Protein AF-A0A7H0H5R7-F1 (afdb_monomer_lite)

Organism: NCBI:txid1285901

Secondary structure (DSSP, 8-state):
---PPPPPHHHHHHHHHHHHHHHHHHHHHHHHHHHHHHHHHHHHHHHHHT-S-SHHHHHHHHHHTTSSS---TTSPPP---HHHHHHHHHHHHHHHHHHHHHHHHHTTS-TTT----TTHHHHHHHHHHHHTTT-TTSHHHHHHHHHT--TT-EEEETTEEEEBSGGG-EEHHHHHHHHHHHHHHHHHHHHHTTPPPPPTTS-SSTTTTTS---S---S---------TTT--TT---TT-------SSHHHHHHHHS------

Sequence (264 aa):
MVKSQPIPDEDAWWNGLMWVDGARMQARRFEDVLNEWLDAEYDTKHRHRNSGDDDIERGWRDETDRNYRPYDSRRPIRVVTVALAMQLAVDLRFLIVACNHVMTALKRIPADARPTMSGQELLHLMRNVSEHWEEAAGPSATKLALANVDHTTITFSGNQAWIGDGRDAIPMSRVHDWLERSREALVAALAGAGHDVPDETESNYAGDDELEWPLDRLRYHWALPHIELEEWDGARFPPGAPNWSARKQIGWLRAQASGATHTN

pLDDT: mean 70.45, std 19.62, range [29.34, 96.38]

Structure (mmCIF, N/CA/C/O backbone):
data_AF-A0A7H0H5R7-F1
#
_entry.id   AF-A0A7H0H5R7-F1
#
loop_
_atom_site.group_PDB
_atom_site.id
_atom_site.type_symbol
_atom_site.label_atom_id
_atom_site.label_alt_id
_atom_site.label_comp_id
_atom_site.label_asym_id
_atom_site.label_entity_id
_atom_site.label_seq_id
_atom_site.pdbx_PDB_ins_code
_atom_site.Cartn_x
_atom_site.Cartn_y
_atom_site.Cartn_z
_atom_site.occupancy
_atom_site.B_iso_or_equiv
_atom_site.auth_seq_id
_atom_site.auth_comp_id
_atom_site.auth_asym_id
_atom_site.auth_atom_id
_atom_site.pdbx_PDB_model_num
ATOM 1 N N . MET A 1 1 ? -28.387 23.543 7.799 1.00 49.09 1 MET A N 1
ATOM 2 C CA . MET A 1 1 ? -27.441 22.417 7.651 1.00 49.09 1 MET A CA 1
ATOM 3 C C . MET A 1 1 ? -27.581 21.526 8.871 1.00 49.09 1 MET A C 1
ATOM 5 O O . MET A 1 1 ? -27.241 21.963 9.963 1.00 49.09 1 MET A O 1
ATOM 9 N N . VAL A 1 2 ? -28.158 20.335 8.715 1.00 45.81 2 VAL A N 1
ATOM 10 C CA . VAL A 1 2 ? -28.174 19.330 9.787 1.00 45.81 2 VAL A CA 1
ATOM 11 C C . VAL A 1 2 ? -26.728 18.870 9.964 1.00 45.81 2 VAL A C 1
ATOM 13 O O . VAL A 1 2 ? -26.130 18.389 9.005 1.00 45.81 2 VAL A O 1
ATOM 16 N N . LYS A 1 3 ? -26.131 19.089 11.142 1.00 47.69 3 LYS A N 1
ATOM 17 C CA . LYS A 1 3 ? -24.825 18.497 11.460 1.00 47.69 3 LYS A CA 1
ATOM 18 C C . LYS A 1 3 ? -25.036 16.987 11.505 1.00 47.69 3 LYS A C 1
ATOM 20 O O . LYS A 1 3 ? -25.770 16.515 12.369 1.00 47.69 3 LYS A O 1
ATOM 25 N N . SER A 1 4 ? -24.452 16.257 10.559 1.00 62.88 4 SER A N 1
ATOM 26 C CA . SER A 1 4 ? -24.424 14.797 10.613 1.00 62.88 4 SER A CA 1
ATOM 27 C C . SER A 1 4 ? -23.800 14.383 11.941 1.00 62.88 4 SER A C 1
ATOM 29 O O . SER A 1 4 ? -22.760 14.927 12.327 1.00 62.88 4 SER A O 1
ATOM 31 N N . GLN A 1 5 ? -24.441 13.459 12.656 1.00 65.81 5 GLN A N 1
ATOM 32 C CA . GLN A 1 5 ? -23.817 12.877 13.836 1.00 65.81 5 GLN A CA 1
ATOM 33 C C . GLN A 1 5 ? -22.504 12.197 13.420 1.00 65.81 5 GLN A C 1
ATOM 35 O O . GLN A 1 5 ? -22.431 11.637 12.321 1.00 65.81 5 GLN A O 1
ATOM 40 N N . PRO A 1 6 ? -21.447 12.303 14.240 1.00 79.44 6 PRO A N 1
ATOM 41 C CA . PRO A 1 6 ? -20.208 11.596 13.969 1.00 79.44 6 PRO A CA 1
ATOM 42 C C . PRO A 1 6 ? -20.481 10.090 13.952 1.00 79.44 6 PRO A C 1
ATOM 44 O O . PRO A 1 6 ? -21.231 9.589 14.785 1.00 79.44 6 PRO A O 1
ATOM 47 N N . ILE A 1 7 ? -19.871 9.398 12.991 1.00 82.62 7 ILE A N 1
ATOM 48 C CA . ILE A 1 7 ? -19.904 7.935 12.900 1.00 82.62 7 ILE A CA 1
ATOM 49 C C . ILE A 1 7 ? -19.377 7.354 14.231 1.00 82.62 7 ILE A C 1
ATOM 51 O O . ILE A 1 7 ? -18.364 7.875 14.722 1.00 82.62 7 ILE A O 1
ATOM 55 N N . PRO A 1 8 ? -20.043 6.338 14.817 1.00 90.50 8 PRO A N 1
ATOM 56 C CA . PRO A 1 8 ? -19.543 5.597 15.974 1.00 90.50 8 PRO A CA 1
ATOM 57 C C . PRO A 1 8 ? -18.114 5.089 15.760 1.00 90.50 8 PRO A C 1
ATOM 59 O O . PRO A 1 8 ? -17.734 4.728 14.646 1.00 90.50 8 PRO A O 1
ATOM 62 N N . ASP A 1 9 ? -17.307 5.049 16.820 1.00 91.88 9 ASP A N 1
ATOM 63 C CA . ASP A 1 9 ? -15.914 4.612 16.679 1.00 91.88 9 ASP A CA 1
ATOM 64 C C . ASP A 1 9 ? -15.825 3.134 16.246 1.00 91.88 9 ASP A C 1
ATOM 66 O O . ASP A 1 9 ? -14.996 2.805 15.403 1.00 91.88 9 ASP A O 1
ATOM 70 N N . GLU A 1 10 ? -16.749 2.282 16.701 1.00 91.62 10 GLU A N 1
ATOM 71 C CA . GLU A 1 10 ? -16.877 0.874 16.287 1.00 91.62 10 GLU A CA 1
ATOM 72 C C . GLU A 1 10 ? -17.069 0.722 14.768 1.00 91.62 10 GLU A C 1
ATOM 74 O O . GLU A 1 10 ? -16.352 -0.046 14.126 1.00 91.62 10 GLU A O 1
ATOM 79 N N . ASP A 1 11 ? -17.958 1.517 14.163 1.00 90.38 11 ASP A N 1
ATOM 80 C CA . ASP A 1 11 ? -18.173 1.536 12.709 1.00 90.38 11 ASP A CA 1
ATOM 81 C C . ASP A 1 11 ? -16.914 1.998 11.959 1.00 90.38 11 ASP A C 1
ATOM 83 O O . ASP A 1 11 ? -16.612 1.536 10.853 1.00 90.38 11 ASP A O 1
ATOM 87 N N . ALA A 1 12 ? -16.158 2.932 12.543 1.00 89.19 12 ALA A N 1
ATOM 88 C CA . ALA A 1 12 ? -14.891 3.374 11.977 1.00 89.19 12 ALA A CA 1
ATOM 89 C C . ALA A 1 12 ? -13.819 2.276 12.063 1.00 89.19 12 ALA A C 1
ATOM 91 O O . ALA A 1 12 ? -13.024 2.145 11.130 1.00 89.19 12 ALA A O 1
ATOM 92 N N . TRP A 1 13 ? -13.801 1.479 13.134 1.00 93.00 13 TRP A N 1
ATOM 93 C CA . TRP A 1 13 ? -12.861 0.370 13.300 1.00 93.00 13 TRP A CA 1
ATOM 94 C C . TRP A 1 13 ? -13.178 -0.803 12.371 1.00 93.00 13 TRP A C 1
ATOM 96 O O . TRP A 1 13 ? -12.264 -1.298 11.713 1.00 93.00 13 TRP A O 1
ATOM 106 N N . TRP A 1 14 ? -14.455 -1.173 12.222 1.00 91.06 14 TRP A N 1
ATOM 107 C CA . TRP A 1 14 ? -14.896 -2.169 11.238 1.00 91.06 14 TRP A CA 1
ATOM 108 C C . TRP A 1 14 ? -14.523 -1.769 9.810 1.00 91.06 14 TRP A C 1
ATOM 110 O O . TRP A 1 14 ? -13.926 -2.552 9.072 1.00 91.06 14 TRP A O 1
ATOM 120 N N . ASN A 1 15 ? -14.788 -0.512 9.437 1.00 89.06 15 ASN A N 1
ATOM 121 C CA . ASN A 1 15 ? -14.316 0.020 8.160 1.00 89.06 15 ASN A CA 1
ATOM 122 C C . ASN A 1 15 ? -12.788 -0.031 8.055 1.00 89.06 15 ASN A C 1
ATOM 124 O O . ASN A 1 15 ? -12.256 -0.375 7.002 1.00 89.06 15 ASN A O 1
ATOM 128 N N . GLY A 1 16 ? -12.079 0.290 9.138 1.00 90.19 16 GLY A N 1
ATOM 129 C CA . GLY A 1 16 ? -10.627 0.183 9.219 1.00 90.19 16 GLY A CA 1
ATOM 130 C C . GLY A 1 16 ? -10.112 -1.207 8.862 1.00 90.19 16 GLY A C 1
ATOM 131 O O . GLY A 1 16 ? -9.192 -1.297 8.054 1.00 90.19 16 GLY A O 1
ATOM 132 N N . LEU A 1 17 ? -10.718 -2.267 9.407 1.00 90.00 17 LEU A N 1
ATOM 133 C CA . LEU A 1 17 ? -10.332 -3.652 9.114 1.00 90.00 17 LEU A CA 1
ATOM 134 C C . LEU A 1 17 ? -10.499 -3.991 7.632 1.00 90.00 17 LEU A C 1
ATOM 136 O O . LEU A 1 17 ? -9.547 -4.456 7.010 1.00 90.00 17 LEU A O 1
ATOM 140 N N . MET A 1 18 ? -11.646 -3.651 7.035 1.00 89.75 18 MET A N 1
ATOM 141 C CA . MET A 1 18 ? -11.865 -3.855 5.596 1.00 89.75 18 MET A CA 1
ATOM 142 C C . MET A 1 18 ? -10.811 -3.132 4.745 1.00 89.75 18 MET A C 1
ATOM 144 O O . MET A 1 18 ? -10.338 -3.651 3.734 1.00 89.75 18 MET A O 1
ATOM 148 N N . TRP A 1 19 ? -10.411 -1.927 5.158 1.00 93.25 19 TRP A N 1
ATOM 149 C CA . TRP A 1 19 ? -9.368 -1.172 4.469 1.00 93.25 19 TRP A CA 1
ATOM 150 C C . TRP A 1 19 ? -7.959 -1.720 4.700 1.00 93.25 19 TRP A C 1
ATOM 152 O O . TRP A 1 19 ? -7.119 -1.537 3.820 1.00 93.25 19 TRP A O 1
ATOM 162 N N . VAL A 1 20 ? -7.687 -2.404 5.818 1.00 92.94 20 VAL A N 1
ATOM 163 C CA . VAL A 1 20 ? -6.420 -3.128 6.006 1.00 92.94 20 VAL A CA 1
ATOM 164 C C . VAL A 1 20 ? -6.318 -4.266 4.996 1.00 92.94 20 VAL A C 1
ATOM 166 O O . VAL A 1 20 ? -5.299 -4.369 4.313 1.00 92.94 20 VAL A O 1
ATOM 169 N N . ASP A 1 21 ? -7.379 -5.053 4.822 1.00 89.19 21 ASP A N 1
ATOM 170 C CA .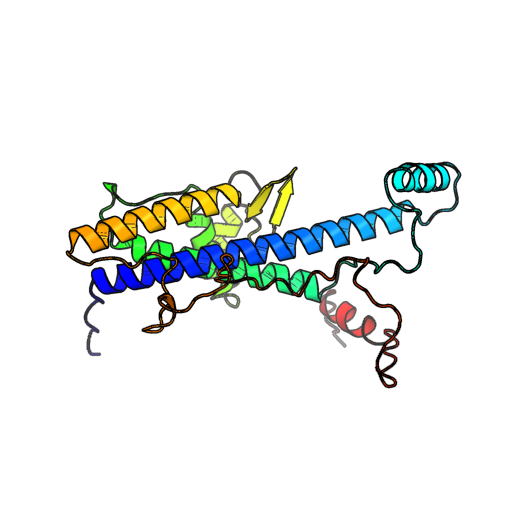 ASP A 1 21 ? -7.399 -6.131 3.828 1.00 89.19 21 ASP A CA 1
ATOM 171 C C . ASP A 1 21 ? -7.287 -5.580 2.403 1.00 89.19 21 ASP A C 1
ATOM 173 O O . ASP A 1 21 ? -6.457 -6.039 1.614 1.00 89.19 21 ASP A O 1
ATOM 177 N N . GLY A 1 22 ? -8.030 -4.512 2.100 1.00 89.94 22 GLY A N 1
ATOM 178 C CA . GLY A 1 22 ? -7.905 -3.792 0.835 1.00 89.94 22 GLY A CA 1
ATOM 179 C C . GLY A 1 22 ? -6.481 -3.283 0.584 1.00 89.94 22 GLY A C 1
ATOM 180 O O . GLY A 1 22 ? -5.958 -3.437 -0.519 1.00 89.94 22 GLY A O 1
ATOM 181 N N . ALA A 1 23 ? -5.815 -2.725 1.597 1.00 92.50 23 ALA A N 1
ATOM 182 C CA . ALA A 1 23 ? -4.440 -2.244 1.480 1.00 92.50 23 ALA A CA 1
ATOM 183 C C . ALA A 1 23 ? -3.441 -3.389 1.267 1.00 92.50 23 ALA A C 1
ATOM 185 O O . ALA A 1 23 ? -2.577 -3.271 0.400 1.00 92.50 23 ALA A O 1
ATOM 186 N N . ARG A 1 24 ? -3.581 -4.513 1.984 1.00 92.75 24 ARG A N 1
ATOM 187 C CA . ARG A 1 24 ? -2.751 -5.718 1.789 1.00 92.75 24 ARG A CA 1
ATOM 188 C C . ARG A 1 24 ? -2.890 -6.267 0.367 1.00 92.75 24 ARG A C 1
ATOM 190 O O . ARG A 1 24 ? -1.890 -6.562 -0.286 1.00 92.75 24 ARG A O 1
ATOM 197 N N . MET A 1 25 ? -4.119 -6.341 -0.146 1.00 89.50 25 MET A N 1
ATOM 198 C CA . MET A 1 25 ? -4.378 -6.766 -1.525 1.00 89.50 25 MET A CA 1
ATOM 199 C C . MET A 1 25 ? -3.731 -5.830 -2.549 1.00 89.50 25 MET A C 1
ATOM 201 O O . MET A 1 25 ? -3.113 -6.298 -3.505 1.00 89.50 25 MET A O 1
ATOM 205 N N . GLN A 1 26 ? -3.860 -4.514 -2.361 1.00 91.00 26 GLN A N 1
ATOM 206 C CA . GLN A 1 26 ? -3.258 -3.541 -3.275 1.00 91.00 26 GLN A CA 1
ATOM 207 C C . GLN A 1 26 ? -1.731 -3.521 -3.186 1.00 91.00 26 GLN A C 1
ATOM 209 O O . GLN A 1 26 ? -1.081 -3.371 -4.215 1.00 91.00 26 GLN A O 1
ATOM 214 N N . ALA A 1 27 ? -1.152 -3.734 -2.000 1.00 91.06 27 ALA A N 1
ATOM 215 C CA . ALA A 1 27 ? 0.293 -3.862 -1.830 1.00 91.06 27 ALA A CA 1
ATOM 216 C C . ALA A 1 27 ? 0.842 -5.029 -2.660 1.00 91.06 27 ALA A C 1
ATOM 218 O O . ALA A 1 27 ? 1.784 -4.839 -3.425 1.00 91.06 27 ALA A O 1
ATOM 219 N N . ARG A 1 28 ? 0.183 -6.193 -2.598 1.00 89.69 28 ARG A N 1
ATOM 220 C CA . ARG A 1 28 ? 0.558 -7.362 -3.400 1.00 89.69 28 ARG A CA 1
ATOM 221 C C . ARG A 1 28 ? 0.430 -7.104 -4.903 1.00 89.69 28 ARG A C 1
ATOM 223 O O . ARG A 1 28 ? 1.364 -7.372 -5.645 1.00 89.69 28 ARG A O 1
ATOM 230 N N . ARG A 1 29 ? -0.694 -6.531 -5.353 1.00 88.38 29 ARG A N 1
ATOM 231 C CA . ARG A 1 29 ? -0.897 -6.178 -6.773 1.00 88.38 29 ARG A CA 1
ATOM 232 C C . ARG A 1 29 ? 0.168 -5.214 -7.283 1.00 88.38 29 ARG A C 1
ATOM 234 O O . ARG A 1 29 ? 0.687 -5.391 -8.379 1.00 88.38 29 ARG A O 1
ATOM 241 N N . PHE A 1 30 ? 0.486 -4.201 -6.483 1.00 87.88 30 PHE A N 1
ATOM 242 C CA . PHE A 1 30 ? 1.536 -3.247 -6.798 1.00 87.88 30 PHE A CA 1
ATOM 243 C C . PHE A 1 30 ? 2.895 -3.942 -6.957 1.00 87.88 30 PHE A C 1
ATOM 245 O O . PHE A 1 30 ? 3.592 -3.688 -7.937 1.00 87.88 30 PHE A O 1
ATOM 252 N N . GLU A 1 31 ? 3.255 -4.839 -6.037 1.00 86.88 31 GLU A N 1
ATOM 253 C CA . GLU A 1 31 ? 4.506 -5.604 -6.100 1.00 86.88 31 GLU A CA 1
ATOM 254 C C . GLU A 1 31 ? 4.550 -6.549 -7.311 1.00 86.88 31 GLU A C 1
ATOM 256 O O . GLU A 1 31 ? 5.572 -6.601 -7.994 1.00 86.88 31 GLU A O 1
ATOM 261 N N . ASP A 1 32 ? 3.444 -7.221 -7.644 1.00 87.44 32 ASP A N 1
ATOM 262 C CA . ASP A 1 32 ? 3.341 -8.084 -8.829 1.00 87.44 32 ASP A CA 1
ATOM 263 C C . ASP A 1 32 ? 3.583 -7.288 -10.127 1.00 87.44 32 ASP A C 1
ATOM 265 O O . ASP A 1 32 ? 4.380 -7.685 -10.980 1.00 87.44 32 ASP A O 1
ATOM 269 N N . VAL A 1 33 ? 2.948 -6.119 -10.264 1.00 85.06 33 VAL A N 1
ATOM 270 C CA . VAL A 1 33 ? 3.116 -5.242 -11.438 1.00 85.06 33 VAL A CA 1
ATOM 271 C C . VAL A 1 33 ? 4.508 -4.621 -11.486 1.00 85.06 33 VAL A C 1
ATOM 273 O O . VAL A 1 33 ? 5.079 -4.462 -12.567 1.00 85.06 33 VAL A O 1
ATOM 276 N N . LEU A 1 34 ? 5.077 -4.283 -10.328 1.00 83.38 34 LEU A N 1
ATOM 277 C CA . LEU A 1 34 ? 6.446 -3.790 -10.237 1.00 83.38 34 LEU A CA 1
ATOM 278 C C . LEU A 1 34 ? 7.444 -4.855 -10.696 1.00 83.38 34 LEU A C 1
ATOM 280 O O . LEU A 1 34 ? 8.357 -4.534 -11.453 1.00 83.38 34 LEU A O 1
ATOM 284 N N . ASN A 1 35 ? 7.259 -6.112 -10.292 1.00 82.44 35 ASN A N 1
ATOM 285 C CA . ASN A 1 35 ? 8.105 -7.214 -10.742 1.00 82.44 35 ASN A CA 1
ATOM 286 C C . ASN A 1 35 ? 8.009 -7.402 -12.263 1.00 82.44 35 ASN A C 1
ATOM 288 O O . ASN A 1 35 ? 9.042 -7.483 -12.925 1.00 82.44 35 ASN A O 1
ATOM 292 N N . GLU A 1 36 ? 6.805 -7.351 -12.844 1.00 83.56 36 GLU A N 1
ATOM 293 C CA . GLU A 1 36 ? 6.634 -7.410 -14.305 1.00 83.56 36 GLU A CA 1
ATOM 294 C C . GLU A 1 36 ? 7.319 -6.223 -15.014 1.00 83.56 36 GLU A C 1
ATOM 296 O O . GLU A 1 36 ? 7.940 -6.392 -16.066 1.00 83.56 36 GLU A O 1
ATOM 301 N N . TRP A 1 37 ? 7.268 -5.017 -14.432 1.00 82.12 37 TRP A N 1
ATOM 302 C CA . TRP A 1 37 ? 7.997 -3.851 -14.946 1.00 82.12 37 TRP A CA 1
ATOM 303 C C . TRP A 1 37 ? 9.514 -4.050 -14.907 1.00 82.12 37 TRP A C 1
ATOM 305 O O . TRP A 1 37 ? 10.194 -3.777 -15.900 1.00 82.12 37 TRP A O 1
ATOM 315 N N . LEU A 1 38 ? 10.050 -4.530 -13.783 1.00 78.81 38 LEU A N 1
ATOM 316 C CA . LEU A 1 38 ? 11.481 -4.783 -13.607 1.00 78.81 38 LEU A CA 1
ATOM 317 C C . LEU A 1 38 ? 11.977 -5.862 -14.573 1.00 78.81 38 LEU A C 1
ATOM 319 O O . LEU A 1 38 ? 13.019 -5.677 -15.207 1.00 78.81 38 LEU A O 1
ATOM 323 N N . ASP A 1 39 ? 11.201 -6.927 -14.753 1.00 77.06 39 ASP A N 1
ATOM 324 C CA . ASP A 1 39 ? 11.479 -7.975 -15.729 1.00 77.06 39 ASP A CA 1
ATOM 325 C C . ASP A 1 39 ? 11.483 -7.409 -17.152 1.00 77.06 39 ASP A C 1
ATOM 327 O O . ASP A 1 39 ? 12.424 -7.645 -17.910 1.00 77.06 39 ASP A O 1
ATOM 331 N N . ALA A 1 40 ? 10.487 -6.598 -17.518 1.00 77.12 40 ALA A N 1
ATOM 332 C CA . ALA A 1 40 ? 10.426 -5.952 -18.826 1.00 77.12 40 ALA A CA 1
ATOM 333 C C . ALA A 1 40 ? 11.588 -4.971 -19.068 1.00 77.12 40 ALA A C 1
ATOM 335 O O . ALA A 1 40 ? 12.112 -4.884 -20.189 1.00 77.12 40 ALA A O 1
ATOM 336 N N . GLU A 1 41 ? 12.015 -4.233 -18.039 1.00 77.88 41 GLU A N 1
ATOM 337 C CA . GLU A 1 41 ? 13.192 -3.364 -18.088 1.00 77.88 41 GLU A CA 1
ATOM 338 C C . GLU A 1 41 ? 14.479 -4.160 -18.269 1.00 77.88 41 GLU A C 1
ATOM 340 O O . GLU A 1 41 ? 15.317 -3.777 -19.092 1.00 77.88 41 GLU A O 1
ATOM 345 N N . TYR A 1 42 ? 14.641 -5.250 -17.517 1.00 73.56 42 TYR A N 1
ATOM 346 C CA . TYR A 1 42 ? 15.782 -6.149 -17.633 1.00 73.56 42 TYR A CA 1
ATOM 347 C C . TYR A 1 42 ? 15.885 -6.684 -19.061 1.00 73.56 42 TYR A C 1
ATOM 349 O O . TYR A 1 42 ? 16.919 -6.524 -19.714 1.00 73.56 42 TYR A O 1
ATOM 357 N N . ASP A 1 43 ? 14.778 -7.199 -19.591 1.00 70.50 43 ASP A N 1
ATOM 358 C CA . ASP A 1 43 ? 14.682 -7.759 -20.936 1.00 70.50 43 ASP A CA 1
ATOM 359 C C . ASP A 1 43 ? 14.991 -6.693 -22.010 1.00 70.50 43 ASP A C 1
ATOM 361 O O . ASP A 1 43 ? 15.716 -6.938 -22.979 1.00 70.50 43 ASP A O 1
ATOM 365 N N . THR A 1 44 ? 14.506 -5.462 -21.814 1.00 71.19 44 THR A N 1
ATOM 366 C CA . THR A 1 44 ? 14.770 -4.322 -22.709 1.00 71.19 44 THR A CA 1
ATOM 367 C C . THR A 1 44 ? 16.235 -3.884 -22.675 1.00 71.19 44 THR A C 1
ATOM 369 O O . THR A 1 44 ? 16.845 -3.708 -23.734 1.00 71.19 44 THR A O 1
ATOM 372 N N . LYS A 1 45 ? 16.825 -3.738 -21.482 1.00 69.25 45 LYS A N 1
ATOM 373 C CA . LYS A 1 45 ? 18.245 -3.392 -21.295 1.00 69.25 45 LYS A CA 1
ATOM 374 C C . LYS A 1 45 ? 19.146 -4.472 -21.888 1.00 69.25 45 LYS A C 1
ATOM 376 O O . LYS A 1 45 ? 20.128 -4.136 -22.548 1.00 69.25 45 LYS A O 1
ATOM 381 N N . HIS A 1 46 ? 18.785 -5.740 -21.711 1.00 64.94 46 HIS A N 1
ATOM 382 C CA . HIS A 1 46 ? 19.494 -6.880 -22.282 1.00 64.94 46 HIS A CA 1
ATOM 383 C C . HIS A 1 46 ? 19.482 -6.838 -23.816 1.00 64.94 46 HIS A C 1
ATOM 385 O O . HIS A 1 46 ? 20.536 -6.909 -24.442 1.00 64.94 46 HIS A O 1
ATOM 391 N N . ARG A 1 47 ? 18.315 -6.617 -24.439 1.00 71.25 47 ARG A N 1
ATOM 392 C CA . ARG A 1 47 ? 18.214 -6.461 -25.904 1.00 71.25 47 ARG A CA 1
ATOM 393 C C . ARG A 1 47 ? 18.998 -5.266 -26.430 1.00 71.25 47 ARG A C 1
ATOM 395 O O . ARG A 1 47 ? 19.607 -5.371 -27.485 1.00 71.25 47 ARG A O 1
ATOM 402 N N . HIS A 1 48 ? 18.977 -4.138 -25.721 1.00 66.12 48 HIS A N 1
ATOM 403 C CA . HIS A 1 48 ? 19.730 -2.955 -26.131 1.00 66.12 48 HIS A CA 1
ATOM 404 C C . HIS A 1 48 ? 21.243 -3.203 -26.085 1.00 66.12 48 HIS A C 1
ATOM 406 O O . HIS A 1 48 ? 21.937 -2.876 -27.044 1.00 66.12 48 HIS A O 1
ATOM 412 N N . ARG A 1 49 ? 21.736 -3.825 -25.007 1.00 61.91 49 ARG A N 1
ATOM 413 C CA . ARG A 1 49 ? 23.160 -4.147 -24.827 1.00 61.91 49 ARG A CA 1
ATOM 414 C C . ARG A 1 49 ? 23.673 -5.222 -25.781 1.00 61.91 49 ARG A C 1
ATOM 416 O O . ARG A 1 49 ? 24.836 -5.162 -26.128 1.00 61.91 49 ARG A O 1
ATOM 423 N N . ASN A 1 50 ? 22.815 -6.148 -26.205 1.00 59.94 50 ASN A N 1
ATOM 424 C CA . ASN A 1 50 ? 23.172 -7.258 -27.096 1.00 59.94 50 ASN A CA 1
ATOM 425 C C . ASN A 1 50 ? 22.667 -7.043 -28.535 1.00 59.94 50 ASN A C 1
ATOM 427 O O . ASN A 1 50 ? 22.385 -8.013 -29.248 1.00 59.94 50 ASN A O 1
ATOM 431 N N . SER A 1 51 ? 22.447 -5.784 -28.930 1.00 57.22 51 SER A N 1
ATOM 432 C CA . SER A 1 51 ? 22.005 -5.420 -30.285 1.00 57.22 51 SER A CA 1
ATOM 433 C C . SER A 1 51 ? 23.160 -5.221 -31.269 1.00 57.22 51 SER A C 1
ATOM 435 O O . SER A 1 51 ? 22.920 -5.084 -32.470 1.00 57.22 51 SER A O 1
ATOM 437 N N . GLY A 1 52 ? 24.396 -5.219 -30.782 1.00 60.00 52 GLY A N 1
ATOM 438 C CA . GLY A 1 52 ? 25.607 -5.306 -31.575 1.00 60.00 52 GLY A CA 1
ATOM 439 C C . GLY A 1 52 ? 25.990 -6.753 -31.912 1.00 60.00 52 GLY A C 1
ATOM 440 O O . GLY A 1 52 ? 25.351 -7.751 -31.546 1.00 60.00 52 GLY A O 1
ATOM 441 N N . ASP A 1 53 ? 27.040 -6.848 -32.722 1.00 62.62 53 ASP A N 1
ATOM 442 C CA . ASP A 1 53 ? 27.517 -8.098 -33.322 1.00 62.62 53 ASP A CA 1
ATOM 443 C C . ASP A 1 53 ? 29.012 -8.326 -33.048 1.00 62.62 53 ASP A C 1
ATOM 445 O O . ASP A 1 53 ? 29.719 -8.976 -33.823 1.00 62.62 53 ASP A O 1
ATOM 449 N N . ASP A 1 54 ? 29.512 -7.749 -31.953 1.00 70.44 54 ASP A N 1
ATOM 450 C CA . ASP A 1 54 ? 30.880 -7.977 -31.507 1.00 70.44 54 ASP A CA 1
ATOM 451 C C . ASP A 1 54 ? 31.016 -9.291 -30.711 1.00 70.44 54 ASP A C 1
ATOM 453 O O . ASP A 1 54 ? 30.041 -9.915 -30.275 1.00 70.44 54 ASP A O 1
ATOM 457 N N . ASP A 1 55 ? 32.257 -9.760 -30.576 1.00 65.88 55 ASP A N 1
ATOM 458 C CA . ASP A 1 55 ? 32.567 -11.037 -29.927 1.00 65.88 55 ASP A CA 1
ATOM 459 C C . ASP A 1 55 ? 32.263 -11.033 -28.423 1.00 65.88 55 ASP A C 1
ATOM 461 O O . ASP A 1 55 ? 32.030 -12.093 -27.842 1.00 65.88 55 ASP A O 1
ATOM 465 N N . ILE A 1 56 ? 32.226 -9.852 -27.798 1.00 61.12 56 ILE A N 1
ATOM 466 C CA . ILE A 1 56 ? 31.912 -9.687 -26.376 1.00 61.12 56 ILE A CA 1
ATOM 467 C C . ILE A 1 56 ? 30.410 -9.888 -26.172 1.00 61.12 56 ILE A C 1
ATOM 469 O O . ILE A 1 56 ? 30.006 -10.673 -25.318 1.00 61.12 56 ILE A O 1
ATOM 473 N N . GLU A 1 57 ? 29.583 -9.247 -26.991 1.00 60.44 57 GLU A N 1
ATOM 474 C CA . GLU A 1 57 ? 28.132 -9.391 -26.977 1.00 60.44 57 GLU A CA 1
ATOM 475 C C . GLU A 1 57 ? 27.690 -10.800 -27.409 1.00 60.44 57 GLU A C 1
ATOM 477 O O . GLU A 1 57 ? 26.735 -11.346 -26.854 1.00 60.44 57 GLU A O 1
ATOM 482 N N . ARG A 1 58 ? 28.398 -11.444 -28.353 1.00 62.56 58 ARG A N 1
ATOM 483 C CA . ARG A 1 58 ? 28.217 -12.881 -28.655 1.00 62.56 58 ARG A CA 1
ATOM 484 C C . ARG A 1 58 ? 28.565 -13.772 -27.460 1.00 62.56 58 ARG A C 1
ATOM 486 O O . ARG A 1 58 ? 27.730 -14.580 -27.069 1.00 62.56 58 ARG A O 1
ATOM 493 N N . GLY A 1 59 ? 29.735 -13.586 -26.850 1.00 58.78 59 GLY A N 1
ATOM 494 C CA . GLY A 1 59 ? 30.165 -14.377 -25.693 1.00 58.78 59 GLY A CA 1
ATOM 495 C C . GLY A 1 59 ? 29.242 -14.226 -24.481 1.00 58.78 59 GLY A C 1
ATOM 496 O O . GLY A 1 59 ? 28.962 -15.207 -23.799 1.00 58.78 59 GLY A O 1
ATOM 497 N N . TRP A 1 60 ? 28.698 -13.028 -24.251 1.00 57.50 60 TRP A N 1
ATOM 498 C CA . TRP A 1 60 ? 27.718 -12.787 -23.190 1.00 57.50 60 TRP A CA 1
ATOM 499 C C . TRP A 1 60 ? 26.360 -13.437 -23.463 1.00 57.50 60 TRP A C 1
ATOM 501 O O . TRP A 1 60 ? 25.751 -13.944 -22.520 1.00 57.50 60 TRP A O 1
ATOM 511 N N . ARG A 1 61 ? 25.885 -13.464 -24.720 1.00 60.91 61 ARG A N 1
ATOM 512 C CA . ARG A 1 61 ? 24.695 -14.253 -25.100 1.00 60.91 61 ARG A CA 1
ATOM 513 C C . ARG A 1 61 ? 24.918 -15.731 -24.766 1.00 60.91 61 ARG A C 1
ATOM 515 O O . ARG A 1 61 ? 24.137 -16.303 -24.014 1.00 60.91 61 ARG A O 1
ATOM 522 N N . ASP A 1 62 ? 26.049 -16.283 -25.200 1.00 59.91 62 ASP A N 1
ATOM 523 C CA . ASP A 1 62 ? 26.412 -17.685 -24.965 1.00 59.91 62 ASP A CA 1
ATOM 524 C C . ASP A 1 62 ? 26.599 -18.028 -23.469 1.00 59.91 62 ASP A C 1
ATOM 526 O O . ASP A 1 62 ? 26.315 -19.150 -23.049 1.00 59.91 62 ASP A O 1
ATOM 530 N N . GLU A 1 63 ? 27.075 -17.084 -22.647 1.00 57.88 63 GLU A N 1
ATOM 531 C CA . GLU A 1 63 ? 27.283 -17.269 -21.203 1.00 57.88 63 GLU A CA 1
ATOM 532 C C . GLU A 1 63 ? 25.996 -17.099 -20.382 1.00 57.88 63 GLU A C 1
ATOM 534 O O . GLU A 1 63 ? 25.745 -17.867 -19.451 1.00 57.88 63 GLU A O 1
ATOM 539 N N . THR A 1 64 ? 25.148 -16.134 -20.739 1.00 53.22 64 THR A N 1
ATOM 540 C CA . THR A 1 64 ? 23.879 -15.880 -20.034 1.00 53.22 64 THR A CA 1
ATOM 541 C C . THR A 1 64 ? 22.856 -16.975 -20.346 1.00 53.22 64 THR A C 1
ATOM 543 O O . THR A 1 64 ? 22.134 -17.422 -19.453 1.00 53.22 64 THR A O 1
ATOM 546 N N . ASP A 1 65 ? 22.871 -17.497 -21.574 1.00 54.53 65 ASP A N 1
ATOM 547 C CA . ASP A 1 65 ? 22.080 -18.661 -21.983 1.00 54.53 65 ASP A CA 1
ATOM 548 C C . ASP A 1 65 ? 22.674 -19.991 -21.494 1.00 54.53 65 ASP A C 1
ATOM 550 O O . ASP A 1 65 ? 22.076 -21.043 -21.685 1.00 54.53 65 ASP A O 1
ATOM 554 N N . ARG A 1 66 ? 23.847 -19.990 -20.850 1.00 46.84 66 ARG A N 1
ATOM 555 C CA . ARG A 1 66 ? 24.522 -21.225 -20.421 1.00 46.84 66 ARG A CA 1
ATOM 556 C C . ARG A 1 66 ? 23.820 -21.924 -19.256 1.00 46.84 66 ARG A C 1
ATOM 558 O O . ARG A 1 66 ? 23.953 -23.136 -19.107 1.00 46.84 66 ARG A O 1
ATOM 565 N N . ASN A 1 67 ? 23.086 -21.156 -18.445 1.00 44.41 67 ASN A N 1
ATOM 566 C CA . ASN A 1 67 ? 22.333 -21.636 -17.279 1.00 44.41 67 ASN A CA 1
ATOM 567 C C . ASN A 1 67 ? 20.806 -21.600 -17.482 1.00 44.41 67 ASN A C 1
ATOM 569 O O . ASN A 1 67 ? 20.063 -21.999 -16.587 1.00 44.41 67 ASN A O 1
ATOM 573 N N . TYR A 1 68 ? 20.339 -21.154 -18.649 1.00 45.38 68 TYR A N 1
ATOM 574 C CA . TYR A 1 68 ? 18.937 -21.187 -19.071 1.00 45.38 68 TYR A CA 1
ATOM 575 C C . TYR A 1 68 ? 18.817 -22.095 -20.309 1.00 45.38 68 TYR A C 1
ATOM 577 O O . TYR A 1 68 ? 19.820 -22.453 -20.918 1.00 45.38 68 TYR A O 1
ATOM 585 N N . ARG A 1 69 ? 17.615 -22.552 -20.694 1.00 45.81 69 ARG A N 1
ATOM 586 C CA . ARG A 1 69 ? 17.471 -23.210 -22.013 1.00 45.81 69 ARG A CA 1
ATOM 587 C C . ARG A 1 69 ? 17.955 -22.218 -23.096 1.00 45.81 69 ARG A C 1
ATOM 589 O O . ARG A 1 69 ? 17.754 -21.020 -22.896 1.00 45.81 69 ARG A O 1
ATOM 596 N N . PRO A 1 70 ? 18.583 -22.678 -24.200 1.00 52.34 70 PRO A N 1
ATOM 597 C CA . PRO A 1 70 ? 19.130 -21.796 -25.237 1.00 52.34 70 PRO A CA 1
ATOM 598 C C . PRO A 1 70 ? 18.116 -20.721 -25.626 1.00 52.34 70 PRO A C 1
ATOM 600 O O . PRO A 1 70 ? 16.931 -21.047 -25.736 1.00 52.34 70 PRO A O 1
ATOM 603 N N . TYR A 1 71 ? 18.570 -19.472 -25.813 1.00 46.53 71 TYR A N 1
ATOM 604 C CA . TYR A 1 71 ? 17.711 -18.341 -26.166 1.00 46.53 71 TYR A CA 1
ATOM 605 C C . TYR A 1 71 ? 16.712 -18.731 -27.258 1.00 46.53 71 TYR A C 1
ATOM 607 O O . TYR A 1 71 ? 17.061 -18.909 -28.428 1.00 46.53 71 TYR A O 1
ATOM 615 N N . ASP A 1 72 ? 15.448 -18.884 -26.862 1.00 50.84 72 ASP A N 1
ATOM 616 C CA . ASP A 1 72 ? 14.377 -19.151 -27.803 1.00 50.84 72 ASP A CA 1
ATOM 617 C C . ASP A 1 72 ? 13.931 -17.822 -28.406 1.00 50.84 72 ASP A C 1
ATOM 619 O O . ASP A 1 72 ? 13.287 -17.002 -27.754 1.00 50.84 72 ASP A O 1
ATOM 623 N N . SER A 1 73 ? 14.251 -17.619 -29.683 1.00 48.94 73 SER A N 1
ATOM 624 C CA . SER A 1 73 ? 13.752 -16.490 -30.481 1.00 48.94 73 SER A CA 1
ATOM 625 C C . SER A 1 73 ? 12.216 -16.381 -30.530 1.00 48.94 73 SER A C 1
ATOM 627 O O . SER A 1 73 ? 11.692 -15.354 -30.961 1.00 48.94 73 SER A O 1
ATOM 629 N N . ARG A 1 74 ? 11.491 -17.426 -30.107 1.00 46.66 74 ARG A N 1
ATOM 630 C CA . ARG A 1 74 ? 10.027 -17.476 -29.981 1.00 46.66 74 ARG A CA 1
ATOM 631 C C . ARG A 1 74 ? 9.532 -17.153 -28.573 1.00 46.66 74 ARG A C 1
ATOM 633 O O . ARG A 1 74 ? 8.318 -17.057 -28.393 1.00 46.66 74 ARG A O 1
ATOM 640 N N . ARG A 1 75 ? 10.425 -16.980 -27.589 1.00 51.12 75 ARG A N 1
ATOM 641 C CA . ARG A 1 75 ? 10.028 -16.595 -26.233 1.00 51.12 75 ARG A CA 1
ATOM 642 C C . ARG A 1 75 ? 9.315 -15.238 -26.282 1.00 51.12 75 ARG A C 1
ATOM 644 O O . ARG A 1 75 ? 9.761 -14.343 -27.009 1.00 51.12 75 ARG A O 1
ATOM 651 N N . PRO A 1 76 ? 8.231 -15.054 -25.519 1.00 56.50 76 PRO A N 1
ATOM 652 C CA . PRO A 1 76 ? 7.566 -13.767 -25.415 1.00 56.50 76 PRO A CA 1
ATOM 653 C C . PRO A 1 76 ? 8.567 -12.730 -24.930 1.00 56.50 76 PRO A C 1
ATOM 655 O O . PRO A 1 76 ? 9.265 -12.926 -23.938 1.00 56.50 76 PRO A O 1
ATOM 658 N N . ILE A 1 77 ? 8.655 -11.630 -25.663 1.00 65.38 77 ILE A N 1
ATOM 659 C CA . ILE A 1 77 ? 9.530 -10.522 -25.315 1.00 65.38 77 ILE A CA 1
ATOM 660 C C . ILE A 1 77 ? 8.761 -9.633 -24.346 1.00 65.38 77 ILE A C 1
ATOM 662 O O . ILE A 1 77 ? 7.734 -9.063 -24.728 1.00 65.38 77 ILE A O 1
ATOM 666 N N . ARG A 1 78 ? 9.270 -9.466 -23.123 1.00 73.12 78 ARG A N 1
ATOM 667 C CA . ARG A 1 78 ? 8.713 -8.474 -22.203 1.00 73.12 78 ARG A CA 1
ATOM 668 C C . ARG A 1 78 ? 9.204 -7.094 -22.617 1.00 73.12 78 ARG A C 1
ATOM 670 O O . ARG A 1 78 ? 10.390 -6.878 -22.902 1.00 73.12 78 ARG A O 1
ATOM 677 N N . VAL A 1 79 ? 8.278 -6.149 -22.722 1.00 73.69 79 VAL A N 1
ATOM 678 C CA . VAL A 1 79 ? 8.558 -4.789 -23.185 1.00 73.69 79 VAL A CA 1
ATOM 679 C C . VAL A 1 79 ? 7.956 -3.811 -22.202 1.00 73.69 79 VAL A C 1
ATOM 681 O O . VAL A 1 79 ? 6.795 -3.932 -21.822 1.00 73.69 79 VAL A O 1
ATOM 684 N N . VAL A 1 80 ? 8.747 -2.810 -21.831 1.00 78.00 80 VAL A N 1
ATOM 685 C CA . VAL A 1 80 ? 8.264 -1.684 -21.041 1.00 78.00 80 VAL A CA 1
ATOM 686 C C . VAL A 1 80 ? 7.256 -0.912 -21.891 1.00 78.00 80 VAL A C 1
ATOM 688 O O . VAL A 1 80 ? 7.621 -0.261 -22.873 1.00 78.00 80 VAL A O 1
ATOM 691 N N . THR A 1 81 ? 5.973 -1.028 -21.557 1.00 82.00 81 THR A N 1
ATOM 692 C CA . THR A 1 81 ? 4.890 -0.350 -22.279 1.00 82.00 81 THR A CA 1
ATOM 693 C C . THR A 1 81 ? 4.302 0.786 -21.454 1.00 82.00 81 THR A C 1
ATOM 695 O O . THR A 1 81 ? 4.363 0.788 -20.226 1.00 82.00 81 THR A O 1
ATOM 698 N N . VAL A 1 82 ? 3.656 1.736 -22.136 1.00 79.44 82 VAL A N 1
ATOM 699 C CA . VAL A 1 82 ? 2.864 2.786 -21.475 1.00 79.44 82 VAL A CA 1
ATOM 700 C C . VAL A 1 82 ? 1.758 2.173 -20.612 1.00 79.44 82 VAL A C 1
ATOM 702 O O . VAL A 1 82 ? 1.508 2.660 -19.518 1.00 79.44 82 VAL A O 1
ATOM 705 N N . ALA A 1 83 ? 1.132 1.082 -21.064 1.00 82.50 83 ALA A N 1
ATOM 706 C CA . ALA A 1 83 ? 0.086 0.404 -20.302 1.00 82.50 83 ALA A CA 1
ATOM 707 C C . ALA A 1 83 ? 0.612 -0.142 -18.965 1.00 82.50 83 ALA A C 1
ATOM 709 O O . ALA A 1 83 ? -0.024 0.071 -17.937 1.00 82.50 83 ALA A O 1
ATOM 710 N N . LEU A 1 84 ? 1.796 -0.764 -18.967 1.00 80.75 84 LEU A N 1
ATOM 711 C CA . LEU A 1 84 ? 2.426 -1.270 -17.746 1.00 80.75 84 LEU A CA 1
ATOM 712 C C . LEU A 1 84 ? 2.819 -0.130 -16.791 1.00 80.75 84 LEU A C 1
ATOM 714 O O . LEU A 1 84 ? 2.586 -0.233 -15.591 1.00 80.75 84 LEU A O 1
ATOM 718 N N . ALA A 1 85 ? 3.319 0.994 -17.325 1.00 78.56 85 ALA A N 1
ATOM 719 C CA . ALA A 1 85 ? 3.608 2.192 -16.526 1.00 78.56 85 ALA A CA 1
ATOM 720 C C . ALA A 1 85 ? 2.340 2.743 -15.857 1.00 78.56 85 ALA A C 1
ATOM 722 O O . ALA A 1 85 ? 2.343 3.094 -14.678 1.00 78.56 85 ALA A O 1
ATOM 723 N N . MET A 1 86 ? 1.241 2.816 -16.617 1.00 81.69 86 MET A N 1
ATOM 724 C CA . MET A 1 86 ? -0.049 3.281 -16.113 1.00 81.69 86 MET A CA 1
ATOM 725 C C . MET A 1 86 ? -0.600 2.339 -15.043 1.00 81.69 86 MET A C 1
ATOM 727 O O . MET A 1 86 ? -1.102 2.820 -14.033 1.00 81.69 86 MET A O 1
ATOM 731 N N . GLN A 1 87 ? -0.484 1.023 -15.235 1.00 86.94 87 GLN A N 1
ATOM 732 C CA . GLN A 1 87 ? -0.926 0.040 -14.249 1.00 86.94 87 GLN A CA 1
ATOM 733 C C . GLN A 1 87 ? -0.152 0.188 -12.934 1.00 86.94 87 GLN A C 1
ATOM 735 O O . GLN A 1 87 ? -0.774 0.326 -11.883 1.00 86.94 87 GLN A O 1
ATOM 740 N N . LEU A 1 88 ? 1.180 0.284 -13.004 1.00 83.31 88 LEU A N 1
ATOM 741 C CA . LEU A 1 88 ? 2.035 0.490 -11.832 1.00 83.31 88 LEU A CA 1
ATOM 742 C C . LEU A 1 88 ? 1.640 1.754 -11.048 1.00 83.31 88 LEU A C 1
ATOM 744 O O . LEU A 1 88 ? 1.490 1.717 -9.826 1.00 83.31 88 LEU A O 1
ATOM 748 N N . ALA A 1 89 ? 1.419 2.868 -11.753 1.00 82.00 89 ALA A N 1
ATOM 749 C CA . ALA A 1 89 ? 0.997 4.127 -11.141 1.00 82.00 89 ALA A CA 1
ATOM 750 C C . ALA A 1 89 ? -0.405 4.043 -10.506 1.00 82.00 89 ALA A C 1
ATOM 752 O O . ALA A 1 89 ? -0.652 4.628 -9.449 1.00 82.00 89 ALA A O 1
ATOM 753 N N . VAL A 1 90 ? -1.330 3.318 -11.140 1.00 85.56 90 VAL A N 1
ATOM 754 C CA . VAL A 1 90 ? -2.700 3.125 -10.645 1.00 85.56 90 VAL A CA 1
ATOM 755 C C . VAL A 1 90 ? -2.719 2.257 -9.388 1.00 85.56 90 VAL A C 1
ATOM 757 O O . VAL A 1 90 ? -3.346 2.654 -8.404 1.00 85.56 90 VAL A O 1
ATOM 760 N N . ASP A 1 91 ? -2.020 1.120 -9.385 1.00 88.38 91 ASP A N 1
ATOM 761 C CA . ASP A 1 91 ? -1.976 0.231 -8.217 1.00 88.38 91 ASP A CA 1
ATOM 762 C C . ASP A 1 91 ? -1.280 0.927 -7.026 1.00 88.38 91 ASP A C 1
ATOM 764 O O . ASP A 1 91 ? -1.789 0.871 -5.903 1.00 88.38 91 ASP A O 1
ATOM 768 N N . LEU A 1 92 ? -0.215 1.714 -7.260 1.00 85.12 92 LEU A N 1
ATOM 769 C CA . LEU A 1 92 ? 0.394 2.553 -6.214 1.00 85.12 92 LEU A CA 1
ATOM 770 C C . LEU A 1 92 ? -0.606 3.563 -5.630 1.00 85.12 92 LEU A C 1
ATOM 772 O O . LEU A 1 92 ? -0.695 3.744 -4.413 1.00 85.12 92 LEU A O 1
ATOM 776 N N . ARG A 1 93 ? -1.386 4.229 -6.486 1.00 84.19 93 ARG A N 1
ATOM 777 C CA . ARG A 1 93 ? -2.381 5.214 -6.048 1.00 84.19 93 ARG A CA 1
ATOM 778 C C . ARG A 1 93 ? -3.488 4.569 -5.217 1.00 84.19 93 ARG A C 1
ATOM 780 O O . ARG A 1 93 ? -3.887 5.142 -4.202 1.00 84.19 93 ARG A O 1
ATOM 787 N N . PHE A 1 94 ? -3.966 3.388 -5.607 1.00 88.06 94 PHE A N 1
ATOM 788 C CA . PHE A 1 94 ? -4.952 2.652 -4.815 1.00 88.06 94 PHE A CA 1
ATOM 789 C C . PHE A 1 94 ? -4.395 2.208 -3.464 1.00 88.06 94 PHE A C 1
ATOM 791 O O . PHE A 1 94 ? -5.090 2.359 -2.458 1.00 88.06 94 PHE A O 1
ATOM 798 N N . LEU A 1 95 ? -3.140 1.754 -3.414 1.00 89.75 95 LEU A N 1
ATOM 799 C CA . LEU A 1 95 ? -2.464 1.442 -2.156 1.00 89.75 95 LEU A CA 1
ATOM 800 C C . LEU A 1 95 ? -2.410 2.665 -1.226 1.00 89.75 95 LEU A C 1
ATOM 802 O O . LEU A 1 95 ? -2.781 2.573 -0.057 1.00 89.75 95 LEU A O 1
ATOM 806 N N . ILE A 1 96 ? -2.011 3.830 -1.744 1.00 87.25 96 ILE A N 1
ATOM 807 C CA . ILE A 1 96 ? -1.936 5.080 -0.970 1.00 87.25 96 ILE A CA 1
ATOM 808 C C . ILE A 1 96 ? -3.308 5.470 -0.398 1.00 87.25 96 ILE A C 1
ATOM 810 O O . ILE A 1 96 ? -3.415 5.838 0.777 1.00 87.25 96 ILE A O 1
ATOM 814 N N . VAL A 1 97 ? -4.368 5.363 -1.205 1.00 87.81 97 VAL A N 1
ATOM 815 C CA . VAL A 1 97 ? -5.746 5.629 -0.764 1.00 87.81 97 VAL A CA 1
ATOM 816 C C . VAL A 1 97 ? -6.160 4.653 0.339 1.00 87.81 97 VAL A C 1
ATOM 818 O O . VAL A 1 97 ? -6.630 5.097 1.390 1.00 87.81 97 VAL A O 1
ATOM 821 N N . ALA A 1 98 ? -5.929 3.352 0.149 1.00 91.62 98 ALA A N 1
ATOM 822 C CA . ALA A 1 98 ? -6.273 2.325 1.130 1.00 91.62 98 ALA A CA 1
ATOM 823 C C . ALA A 1 98 ? -5.544 2.552 2.468 1.00 91.62 98 ALA A C 1
ATOM 825 O O . ALA A 1 98 ? -6.186 2.622 3.519 1.00 91.62 98 ALA A O 1
ATOM 826 N N . CYS A 1 99 ? -4.232 2.809 2.435 1.00 92.00 99 CYS A N 1
ATOM 827 C CA . CYS A 1 99 ? -3.446 3.167 3.619 1.00 92.00 99 CYS A CA 1
ATOM 828 C C . CYS A 1 99 ? -4.008 4.405 4.338 1.00 92.00 99 CYS A C 1
ATOM 830 O O . CYS A 1 99 ? -4.047 4.452 5.568 1.00 92.00 99 CYS A O 1
ATOM 832 N N . ASN A 1 100 ? -4.489 5.415 3.608 1.00 89.62 100 ASN A N 1
ATOM 833 C CA . ASN A 1 100 ? -5.084 6.601 4.225 1.00 89.62 100 ASN A CA 1
ATOM 834 C C . ASN A 1 100 ? -6.428 6.318 4.918 1.00 89.62 100 ASN A C 1
ATOM 836 O O . ASN A 1 100 ? -6.716 6.913 5.964 1.00 89.62 100 ASN A O 1
ATOM 840 N N . HIS A 1 101 ? -7.231 5.393 4.393 1.00 90.06 101 HIS A N 1
ATOM 841 C CA . HIS A 1 101 ? -8.437 4.938 5.084 1.00 90.06 101 HIS A CA 1
ATOM 842 C C . HIS A 1 101 ? -8.106 4.181 6.375 1.00 90.06 101 HIS A C 1
ATOM 844 O O . HIS A 1 101 ? -8.697 4.489 7.413 1.00 90.06 101 HIS A O 1
ATOM 850 N N . VAL A 1 102 ? -7.088 3.311 6.360 1.00 93.88 102 VAL A N 1
ATOM 851 C CA . VAL A 1 102 ? -6.572 2.659 7.578 1.00 93.88 102 VAL A CA 1
ATOM 852 C C . VAL A 1 102 ? -6.119 3.707 8.599 1.00 93.88 102 VAL A C 1
ATOM 854 O O . VAL A 1 102 ? -6.576 3.702 9.740 1.00 93.88 102 VAL A O 1
ATOM 857 N N . MET A 1 103 ? -5.303 4.687 8.188 1.00 92.88 103 MET A N 1
ATOM 858 C CA . MET A 1 103 ? -4.870 5.783 9.070 1.00 92.88 103 MET A CA 1
ATOM 859 C C . MET A 1 103 ? -6.050 6.565 9.663 1.00 92.88 103 MET A C 1
ATOM 861 O O . MET A 1 103 ? -5.981 7.025 10.804 1.00 92.88 103 MET A O 1
ATOM 865 N N . THR A 1 104 ? -7.133 6.737 8.905 1.00 90.62 104 THR A N 1
ATOM 866 C CA . THR A 1 104 ? -8.336 7.442 9.367 1.00 90.62 104 THR A CA 1
ATOM 867 C C . THR A 1 104 ? -9.083 6.649 10.437 1.00 90.62 104 THR A C 1
ATOM 869 O O . THR A 1 104 ? -9.506 7.244 11.428 1.00 90.62 104 THR A O 1
ATOM 872 N N . ALA A 1 105 ? -9.181 5.326 10.293 1.00 92.31 105 ALA A N 1
ATOM 873 C CA . ALA A 1 105 ? -9.741 4.454 11.324 1.00 92.31 105 ALA A CA 1
ATOM 874 C C . ALA A 1 105 ? -8.863 4.436 12.586 1.00 92.31 105 ALA A C 1
ATOM 876 O O . ALA A 1 105 ? -9.352 4.662 13.692 1.00 92.31 105 ALA A O 1
ATOM 877 N N . LEU A 1 106 ? -7.542 4.299 12.425 1.00 93.19 106 LEU A N 1
ATOM 878 C CA . LEU A 1 106 ? -6.587 4.300 13.539 1.00 93.19 106 LEU A CA 1
ATOM 879 C C . LEU A 1 106 ? -6.615 5.597 14.359 1.00 93.19 106 LEU A C 1
ATOM 881 O O . LEU A 1 106 ? -6.325 5.573 15.555 1.00 93.19 106 LEU A O 1
ATOM 885 N N . LYS A 1 107 ? -6.998 6.736 13.761 1.00 93.56 107 LYS A N 1
ATOM 886 C CA . LYS A 1 107 ? -7.183 8.006 14.490 1.00 93.56 107 LYS A CA 1
ATOM 887 C C . LYS A 1 107 ? -8.239 7.927 15.598 1.00 93.56 107 LYS A C 1
ATOM 889 O O . LYS A 1 107 ? -8.212 8.777 16.487 1.00 93.56 107 LYS A O 1
ATOM 894 N N . ARG A 1 108 ? -9.132 6.934 15.550 1.00 92.56 108 ARG A N 1
ATOM 895 C CA . ARG A 1 108 ? -10.160 6.661 16.566 1.00 92.56 108 ARG A CA 1
ATOM 896 C C . ARG A 1 108 ? -9.682 5.751 17.697 1.00 92.56 108 ARG A C 1
ATOM 898 O O . ARG A 1 108 ? -10.362 5.644 18.704 1.00 92.56 108 ARG A O 1
ATOM 905 N N . ILE A 1 109 ? -8.515 5.127 17.555 1.00 92.62 109 ILE A N 1
ATOM 906 C CA . ILE A 1 109 ? -7.873 4.357 18.626 1.00 92.62 109 ILE A CA 1
ATOM 907 C C . ILE A 1 109 ? -7.084 5.321 19.534 1.00 92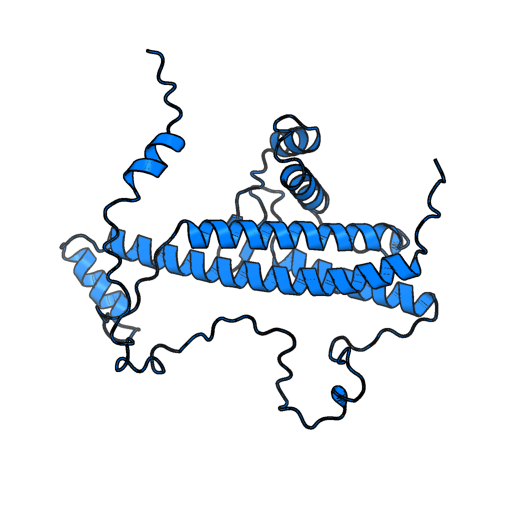.62 109 ILE A C 1
ATOM 909 O O . ILE A 1 109 ? -6.487 6.281 19.010 1.00 92.62 109 ILE A O 1
ATOM 913 N N . PRO A 1 110 ? -7.048 5.092 20.866 1.00 91.94 110 PRO A N 1
ATOM 914 C CA . PRO A 1 110 ? -6.160 5.799 21.788 1.00 91.94 110 PRO A CA 1
ATOM 915 C C . PRO A 1 110 ? -4.711 5.869 21.285 1.00 91.94 110 PRO A C 1
ATOM 917 O O . PRO A 1 110 ? -4.203 4.949 20.645 1.00 91.94 110 PRO A O 1
ATOM 920 N N . ALA A 1 111 ? -4.048 7.002 21.521 1.00 90.69 111 ALA A N 1
ATOM 921 C CA . ALA A 1 111 ? -2.753 7.301 20.906 1.00 90.69 111 ALA A CA 1
ATOM 922 C C . ALA A 1 111 ? -1.626 6.341 21.331 1.00 90.69 111 ALA A C 1
ATOM 924 O O . ALA A 1 111 ? -0.716 6.096 20.546 1.00 90.69 111 ALA A O 1
ATOM 925 N N . ASP A 1 112 ? -1.697 5.803 22.545 1.00 90.25 112 ASP A N 1
ATOM 926 C CA . ASP A 1 112 ? -0.770 4.825 23.121 1.00 90.25 112 ASP A CA 1
ATOM 927 C C . ASP A 1 112 ? -0.904 3.426 22.502 1.00 90.25 112 ASP A C 1
ATOM 929 O O . ASP A 1 112 ? 0.086 2.707 22.401 1.00 90.25 112 ASP A O 1
ATOM 933 N N . ALA A 1 113 ? -2.099 3.07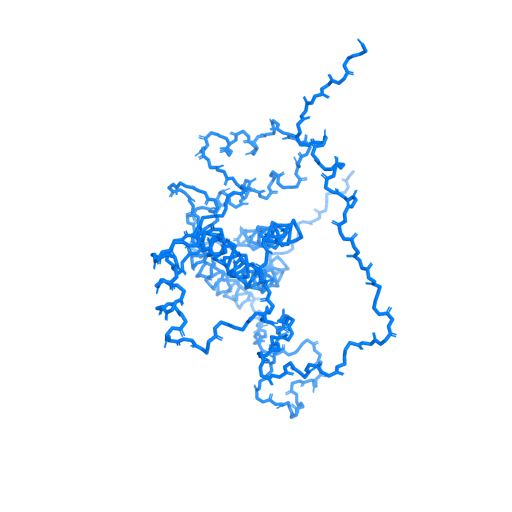3 22.026 1.00 88.12 113 ALA A N 1
ATOM 934 C CA . ALA A 1 113 ? -2.377 1.806 21.350 1.00 88.12 113 ALA A CA 1
ATOM 935 C C . ALA A 1 113 ? -2.275 1.896 19.814 1.00 88.12 113 ALA A C 1
ATOM 937 O O . ALA A 1 113 ? -2.445 0.896 19.118 1.00 88.12 113 ALA A O 1
ATOM 938 N N . ARG A 1 114 ? -2.019 3.087 19.256 1.00 91.38 114 ARG A N 1
ATOM 939 C CA . ARG A 1 114 ? -2.023 3.322 17.807 1.00 91.38 114 ARG A CA 1
ATOM 940 C C . ARG A 1 114 ? -0.691 2.932 17.152 1.00 91.38 114 ARG A C 1
ATOM 942 O O . ARG A 1 114 ? 0.335 3.553 17.441 1.00 91.38 114 ARG A O 1
ATOM 949 N N . PRO A 1 115 ? -0.693 2.033 16.154 1.00 92.69 115 PRO A N 1
ATOM 950 C CA . PRO A 1 115 ? 0.492 1.749 15.358 1.00 92.69 115 PRO A CA 1
ATOM 951 C C . PRO A 1 115 ? 0.920 2.959 14.527 1.00 92.69 115 PRO A C 1
ATOM 953 O O . PRO A 1 115 ? 0.132 3.561 13.790 1.00 92.69 115 PRO A O 1
ATOM 956 N N . THR A 1 116 ? 2.205 3.288 14.604 1.00 89.00 116 THR A N 1
ATOM 957 C CA . THR A 1 116 ? 2.826 4.352 13.811 1.00 89.00 116 THR A CA 1
ATOM 958 C C . THR A 1 116 ? 3.913 3.797 12.897 1.00 89.00 116 THR A C 1
ATOM 960 O O . THR A 1 116 ? 4.468 2.713 13.116 1.00 89.00 116 THR A O 1
ATOM 963 N N . MET A 1 117 ? 4.183 4.545 11.832 1.00 89.19 117 MET A N 1
ATOM 964 C CA . MET A 1 117 ? 5.188 4.255 10.816 1.00 89.19 117 MET A CA 1
ATOM 965 C C . MET A 1 117 ? 5.827 5.579 10.382 1.00 89.19 117 MET A C 1
ATOM 967 O O . MET A 1 117 ? 5.125 6.566 10.154 1.00 89.19 117 MET A O 1
ATOM 971 N N . SER A 1 118 ? 7.152 5.603 10.228 1.00 82.50 118 SER A N 1
ATOM 972 C CA . SER A 1 118 ? 7.824 6.720 9.559 1.00 82.50 118 SER A CA 1
ATOM 973 C C . SER A 1 118 ? 7.377 6.803 8.095 1.00 82.50 118 SER A C 1
ATOM 975 O O . SER A 1 118 ? 7.268 5.782 7.417 1.00 82.50 118 SER A O 1
ATOM 977 N N . GLY A 1 119 ? 7.092 8.016 7.615 1.00 77.12 119 GLY A N 1
ATOM 978 C CA . GLY A 1 119 ? 6.550 8.244 6.270 1.00 77.12 119 GLY A CA 1
ATOM 979 C C . GLY A 1 119 ? 5.015 8.240 6.171 1.00 77.12 119 GLY A C 1
ATOM 980 O O . GLY A 1 119 ? 4.475 8.434 5.089 1.00 77.12 119 GLY A O 1
ATOM 981 N N . GLN A 1 120 ? 4.269 8.111 7.276 1.00 81.56 120 GLN A N 1
ATOM 982 C CA . GLN A 1 120 ? 2.801 8.278 7.246 1.00 81.56 120 GLN A CA 1
ATOM 983 C C . GLN A 1 120 ? 2.361 9.653 6.710 1.00 81.56 120 GLN A C 1
ATOM 985 O O . GLN A 1 120 ? 1.366 9.750 5.991 1.00 81.56 120 GLN A O 1
ATOM 990 N N . GLU A 1 121 ? 3.113 10.716 7.018 1.00 82.00 121 GLU A N 1
ATOM 991 C CA . GLU A 1 121 ? 2.858 12.047 6.457 1.00 82.00 121 GLU A CA 1
ATOM 992 C C . GLU A 1 121 ? 3.057 12.065 4.937 1.00 82.00 121 GLU A C 1
ATOM 994 O O . GLU A 1 121 ? 2.226 12.633 4.230 1.00 82.00 121 GLU A O 1
ATOM 999 N N . LEU A 1 122 ? 4.090 11.383 4.429 1.00 78.81 122 LEU A N 1
ATOM 1000 C CA . LEU A 1 122 ? 4.334 11.254 2.994 1.00 78.81 122 LEU A CA 1
ATOM 1001 C C . LEU A 1 122 ? 3.131 10.598 2.300 1.00 78.81 122 LEU A C 1
ATOM 1003 O O . LEU A 1 122 ? 2.573 11.200 1.388 1.00 78.81 122 LEU A O 1
ATOM 1007 N N . LEU A 1 123 ? 2.635 9.455 2.792 1.00 80.44 123 LEU A N 1
ATOM 1008 C CA . LEU A 1 123 ? 1.438 8.804 2.229 1.00 80.44 123 LEU A CA 1
ATOM 1009 C C . LEU A 1 123 ? 0.212 9.730 2.218 1.00 80.44 123 LEU A C 1
ATOM 1011 O O . LEU A 1 123 ? -0.529 9.779 1.236 1.00 80.44 123 LEU A O 1
ATOM 1015 N N . HIS A 1 124 ? 0.004 10.497 3.291 1.00 82.56 124 HIS A N 1
ATOM 1016 C CA . HIS A 1 124 ? -1.109 11.440 3.366 1.00 82.56 124 HIS A CA 1
ATOM 1017 C C . HIS A 1 124 ? -0.976 12.584 2.347 1.00 82.56 124 HIS A C 1
ATOM 1019 O O . HIS A 1 124 ? -1.950 12.954 1.688 1.00 82.56 124 HIS A O 1
ATOM 1025 N N . LEU A 1 125 ? 0.230 13.133 2.187 1.00 76.56 125 LEU A N 1
ATOM 1026 C CA . LEU A 1 125 ? 0.501 14.176 1.203 1.00 76.56 125 LEU A CA 1
ATOM 1027 C C . LEU A 1 125 ? 0.328 13.658 -0.232 1.00 76.56 125 LEU A C 1
ATOM 1029 O O . LEU A 1 125 ? -0.322 14.328 -1.035 1.00 76.56 125 LEU A O 1
ATOM 1033 N N . MET A 1 126 ? 0.841 12.460 -0.533 1.00 75.81 126 MET A N 1
ATOM 1034 C CA . MET A 1 126 ? 0.701 11.813 -1.844 1.00 75.81 126 MET A CA 1
ATOM 1035 C C . MET A 1 126 ? -0.769 11.562 -2.198 1.00 75.81 126 MET A C 1
ATOM 1037 O O . MET A 1 126 ? -1.191 11.809 -3.331 1.00 75.81 126 MET A O 1
ATOM 1041 N N . ARG A 1 127 ? -1.573 11.128 -1.218 1.00 81.00 127 ARG A N 1
ATOM 1042 C CA . ARG A 1 127 ? -3.025 10.970 -1.365 1.00 81.00 127 ARG A CA 1
ATOM 1043 C C . ARG A 1 127 ? -3.691 12.294 -1.725 1.00 81.00 127 ARG A C 1
ATOM 1045 O O . ARG A 1 127 ? -4.453 12.345 -2.686 1.00 81.00 127 ARG A O 1
ATOM 1052 N N . ASN A 1 128 ? -3.399 13.360 -0.978 1.00 78.38 128 ASN A N 1
ATOM 1053 C CA . ASN A 1 128 ? -4.024 14.664 -1.210 1.00 78.38 128 ASN A CA 1
ATOM 1054 C C . ASN A 1 128 ? -3.647 15.231 -2.585 1.00 78.38 128 ASN A C 1
ATOM 1056 O O . ASN A 1 128 ? -4.519 15.721 -3.290 1.00 78.38 128 ASN A O 1
ATOM 1060 N N . VAL A 1 129 ? -2.386 15.111 -3.009 1.00 72.44 129 VAL A N 1
ATOM 1061 C CA . VAL A 1 129 ? -1.985 15.515 -4.369 1.00 72.44 129 VAL A CA 1
ATOM 1062 C C . VAL A 1 129 ? -2.686 14.680 -5.436 1.00 72.44 129 VAL A C 1
ATOM 1064 O O . VAL A 1 129 ? -3.146 15.223 -6.434 1.00 72.44 129 VAL A O 1
ATOM 1067 N N . SER A 1 130 ? -2.827 13.372 -5.213 1.00 70.06 130 SER A N 1
ATOM 1068 C CA . SER A 1 130 ? -3.532 12.496 -6.149 1.00 70.06 130 SER A CA 1
ATOM 1069 C C . SER A 1 130 ? -4.997 12.910 -6.321 1.00 70.06 130 SER A C 1
ATOM 1071 O O . SER A 1 130 ? -5.496 12.982 -7.446 1.00 70.06 130 SER A O 1
ATOM 1073 N N . GLU A 1 131 ? -5.704 13.182 -5.225 1.00 71.75 131 GLU A N 1
ATOM 1074 C CA . GLU A 1 131 ? -7.117 13.581 -5.253 1.00 71.75 131 GLU A CA 1
ATOM 1075 C C . GLU A 1 131 ? -7.338 14.999 -5.788 1.00 71.75 131 GLU A C 1
ATOM 1077 O O . GLU A 1 131 ? -8.333 15.238 -6.468 1.00 71.75 131 GLU A O 1
ATOM 1082 N N . HIS A 1 132 ? -6.392 15.906 -5.548 1.00 75.19 132 HIS A N 1
ATOM 1083 C CA . HIS A 1 132 ? -6.449 17.307 -5.961 1.00 75.19 132 HIS A CA 1
ATOM 1084 C C . HIS A 1 132 ? -5.445 17.602 -7.081 1.00 75.19 132 HIS A C 1
ATOM 1086 O O . HIS A 1 132 ? -4.715 18.588 -7.033 1.00 75.19 132 HIS A O 1
ATOM 1092 N N . TRP A 1 133 ? -5.396 16.737 -8.097 1.00 64.25 133 TRP A N 1
ATOM 1093 C CA . TRP A 1 133 ? -4.414 16.814 -9.188 1.00 64.25 133 TRP A CA 1
ATOM 1094 C C . TRP A 1 133 ? -4.473 18.130 -9.991 1.00 64.25 133 TRP A C 1
ATOM 1096 O O . TRP A 1 133 ? -3.485 18.516 -10.610 1.00 64.25 133 TRP A O 1
ATOM 1106 N N . GLU A 1 134 ? -5.608 18.836 -9.963 1.00 70.56 134 GLU A N 1
ATOM 1107 C CA . GLU A 1 134 ? -5.784 20.158 -10.585 1.00 70.56 134 GLU A CA 1
ATOM 1108 C C . GLU A 1 134 ? -5.123 21.292 -9.772 1.00 70.56 134 GLU A C 1
ATOM 1110 O O . GLU A 1 134 ? -4.826 22.363 -10.303 1.00 70.56 134 GLU A O 1
ATOM 1115 N N . GLU A 1 135 ? -4.835 21.067 -8.486 1.00 73.44 135 GLU A N 1
ATOM 1116 C CA . GLU A 1 135 ? -4.242 22.044 -7.571 1.00 73.44 135 GLU A CA 1
ATOM 1117 C C . GLU A 1 135 ? -2.710 21.926 -7.539 1.00 73.44 135 GLU A C 1
ATOM 1119 O O . GLU A 1 135 ? -2.101 21.650 -6.502 1.00 73.44 135 GLU A O 1
ATOM 1124 N N . ALA A 1 136 ? -2.058 22.183 -8.676 1.00 60.94 136 ALA A N 1
ATOM 1125 C CA . ALA A 1 136 ? -0.599 22.069 -8.821 1.00 60.94 136 ALA A CA 1
ATOM 1126 C C . ALA A 1 136 ? 0.217 22.883 -7.783 1.00 60.94 136 ALA A C 1
ATOM 1128 O O . ALA A 1 136 ? 1.360 22.542 -7.492 1.00 60.94 136 ALA A O 1
ATOM 1129 N N . ALA A 1 137 ? -0.370 23.938 -7.201 1.00 68.44 137 ALA A N 1
ATOM 1130 C CA . ALA A 1 137 ? 0.225 24.773 -6.149 1.00 68.44 137 ALA A CA 1
ATOM 1131 C C . ALA A 1 137 ? -0.469 24.628 -4.775 1.00 68.44 137 ALA A C 1
ATOM 1133 O O . ALA A 1 137 ? -0.375 25.516 -3.926 1.00 68.44 137 ALA A O 1
ATOM 1134 N N . GLY A 1 138 ? -1.194 23.530 -4.546 1.00 73.94 138 GLY A N 1
ATOM 1135 C CA . GLY A 1 138 ? -1.895 23.281 -3.289 1.00 73.94 138 GLY A CA 1
ATOM 1136 C C . GLY A 1 138 ? -0.945 23.098 -2.089 1.00 73.94 138 GLY A C 1
ATOM 1137 O O . GLY A 1 138 ? 0.251 22.824 -2.259 1.00 73.94 138 GLY A O 1
ATOM 1138 N N . PRO A 1 139 ? -1.448 23.193 -0.841 1.00 77.81 139 PRO A N 1
ATOM 1139 C CA . PRO A 1 139 ? -0.624 23.052 0.362 1.00 77.81 139 PRO A CA 1
ATOM 1140 C C . PRO A 1 139 ? 0.120 21.712 0.446 1.00 77.81 139 PRO A C 1
ATOM 1142 O O . PRO A 1 139 ? 1.266 21.671 0.891 1.00 77.81 139 PRO A O 1
ATOM 1145 N N . SER A 1 140 ? -0.505 20.615 0.002 1.00 73.88 140 SER A N 1
ATOM 1146 C CA . SER A 1 140 ? 0.126 19.289 -0.012 1.00 73.88 140 SER A CA 1
ATOM 1147 C C . SER A 1 140 ? 1.197 19.152 -1.097 1.00 73.88 140 SER A C 1
ATOM 1149 O O . SER A 1 140 ? 2.264 18.618 -0.806 1.00 73.88 140 SER A O 1
ATOM 1151 N N . ALA A 1 141 ? 0.967 19.701 -2.296 1.00 68.75 141 ALA A N 1
ATOM 1152 C CA . ALA A 1 141 ? 1.968 19.745 -3.365 1.00 68.75 141 ALA A CA 1
ATOM 1153 C C . ALA A 1 141 ? 3.190 20.584 -2.955 1.00 68.75 141 ALA A C 1
ATOM 1155 O O . ALA A 1 141 ? 4.331 20.167 -3.138 1.00 68.75 141 ALA A O 1
ATOM 1156 N N . THR A 1 142 ? 2.953 21.720 -2.293 1.00 77.12 142 THR A N 1
ATOM 1157 C CA . THR A 1 142 ? 4.014 22.596 -1.772 1.00 77.12 142 THR A CA 1
ATOM 1158 C C . THR A 1 142 ? 4.854 21.893 -0.703 1.00 77.12 142 THR A C 1
ATOM 1160 O O . THR A 1 142 ? 6.080 21.968 -0.728 1.00 77.12 142 THR A O 1
ATOM 1163 N N . LYS A 1 143 ? 4.213 21.175 0.229 1.00 77.00 143 LYS A N 1
ATOM 1164 C CA . LYS A 1 143 ? 4.918 20.402 1.262 1.00 77.00 143 LYS A CA 1
ATOM 1165 C C . LYS A 1 143 ? 5.752 19.261 0.679 1.00 77.00 143 LYS A C 1
ATOM 1167 O O . LYS A 1 143 ? 6.871 19.063 1.137 1.00 77.00 143 LYS A O 1
ATOM 1172 N N . LEU A 1 144 ? 5.246 18.556 -0.335 1.00 70.31 144 LEU A N 1
ATOM 1173 C CA . LEU A 1 144 ? 6.013 17.521 -1.041 1.00 70.31 144 LEU A CA 1
ATOM 1174 C C . LEU A 1 144 ? 7.224 18.104 -1.771 1.00 70.31 144 LEU A C 1
ATOM 1176 O O . LEU A 1 144 ? 8.325 17.577 -1.642 1.00 70.31 144 LEU A O 1
ATOM 1180 N N . ALA A 1 145 ? 7.043 19.231 -2.465 1.00 70.00 145 ALA A N 1
ATOM 1181 C CA . ALA A 1 145 ? 8.139 19.921 -3.136 1.00 70.00 145 ALA A CA 1
ATOM 1182 C C . ALA A 1 145 ? 9.227 20.379 -2.145 1.00 70.00 145 ALA A C 1
ATOM 1184 O O . ALA A 1 145 ? 10.412 20.232 -2.425 1.00 70.00 145 ALA A O 1
ATOM 1185 N N . LEU A 1 146 ? 8.842 20.879 -0.963 1.00 71.81 146 LEU A N 1
ATOM 1186 C CA . LEU A 1 146 ? 9.781 21.266 0.100 1.00 71.81 146 LEU A CA 1
ATOM 1187 C C . LEU A 1 146 ? 10.504 20.072 0.734 1.00 71.81 146 LEU A C 1
ATOM 1189 O O . LEU A 1 146 ? 11.658 20.210 1.135 1.00 71.81 146 LEU A O 1
ATOM 1193 N N . ALA A 1 147 ? 9.843 18.916 0.818 1.00 65.06 147 ALA A N 1
ATOM 1194 C CA . ALA A 1 147 ? 10.469 17.672 1.260 1.00 65.06 147 ALA A CA 1
ATOM 1195 C C . ALA A 1 147 ? 11.479 17.132 0.231 1.00 65.06 147 ALA A C 1
ATOM 1197 O O . ALA A 1 147 ? 12.272 16.256 0.560 1.00 65.06 147 ALA A O 1
ATOM 1198 N N . ASN A 1 148 ? 11.477 17.676 -0.995 1.00 61.75 148 ASN A N 1
ATOM 1199 C CA . ASN A 1 148 ? 12.294 17.225 -2.116 1.00 61.75 148 ASN A CA 1
ATOM 1200 C C . ASN A 1 148 ? 12.130 15.717 -2.374 1.00 61.75 148 ASN A C 1
ATOM 1202 O O . ASN A 1 148 ? 13.106 15.030 -2.669 1.00 61.75 148 ASN A O 1
ATOM 1206 N N . VAL A 1 149 ? 10.891 15.237 -2.210 1.00 61.41 149 VAL A N 1
ATOM 1207 C CA . VAL A 1 149 ? 10.486 13.856 -2.472 1.00 61.41 149 VAL A CA 1
ATOM 1208 C C . VAL A 1 149 ? 9.669 13.829 -3.756 1.00 61.41 149 VAL A C 1
ATOM 1210 O O . VAL A 1 149 ? 8.603 14.454 -3.843 1.00 61.41 149 VAL A O 1
ATOM 1213 N N . ASP A 1 150 ? 10.139 13.084 -4.748 1.00 63.19 150 ASP A N 1
ATOM 1214 C CA . ASP A 1 150 ? 9.340 12.749 -5.913 1.00 63.19 150 ASP A CA 1
ATOM 1215 C C . ASP A 1 150 ? 8.323 11.659 -5.549 1.00 63.19 150 ASP A C 1
ATOM 1217 O O . ASP A 1 150 ? 8.608 10.465 -5.471 1.00 63.19 150 ASP A O 1
ATOM 1221 N N . HIS A 1 151 ? 7.088 12.106 -5.342 1.00 55.25 151 HIS A N 1
ATOM 1222 C CA . HIS A 1 151 ? 5.923 11.279 -5.039 1.00 55.25 151 HIS A CA 1
ATOM 1223 C C . HIS A 1 151 ? 5.452 10.395 -6.205 1.00 55.25 151 HIS A C 1
ATOM 1225 O O . HIS A 1 151 ? 4.523 9.605 -6.033 1.00 55.25 151 HIS A O 1
ATOM 1231 N N . THR A 1 152 ? 6.042 10.537 -7.389 1.00 57.25 152 THR A N 1
ATOM 1232 C CA . THR A 1 152 ? 5.787 9.660 -8.539 1.00 57.25 152 THR A CA 1
ATOM 1233 C C . THR A 1 152 ? 6.889 8.628 -8.741 1.00 57.25 152 THR A C 1
ATOM 1235 O O . THR A 1 152 ? 6.719 7.695 -9.526 1.00 57.25 152 THR A O 1
ATOM 1238 N N . THR A 1 153 ? 7.995 8.756 -8.005 1.00 64.25 153 THR A N 1
ATOM 1239 C CA . THR A 1 153 ? 9.125 7.849 -8.125 1.00 64.25 153 THR A CA 1
ATOM 1240 C C . THR A 1 153 ? 8.935 6.621 -7.238 1.00 64.25 153 THR A C 1
ATOM 1242 O O . THR A 1 153 ? 8.652 6.699 -6.042 1.00 64.25 153 THR A O 1
ATOM 1245 N N . ILE A 1 154 ? 9.125 5.460 -7.856 1.00 69.94 154 ILE A N 1
ATOM 1246 C CA . ILE A 1 154 ? 9.307 4.180 -7.182 1.00 69.94 154 ILE A CA 1
ATOM 1247 C C . ILE A 1 154 ? 10.784 3.851 -7.323 1.00 69.94 154 ILE A C 1
ATOM 1249 O O . ILE A 1 154 ? 11.298 3.770 -8.441 1.00 69.94 154 ILE A O 1
ATOM 1253 N N . THR A 1 155 ? 11.477 3.673 -6.201 1.00 70.12 155 THR A N 1
ATOM 1254 C CA . THR A 1 155 ? 12.866 3.211 -6.229 1.00 70.12 155 THR A CA 1
ATOM 1255 C C . THR A 1 155 ? 12.941 1.738 -5.862 1.00 70.12 155 THR A C 1
ATOM 1257 O O . THR A 1 155 ? 12.213 1.240 -5.003 1.00 70.12 155 THR A O 1
ATOM 1260 N N . PHE A 1 156 ? 13.828 1.019 -6.542 1.00 67.19 156 PHE A N 1
ATOM 1261 C CA . PHE A 1 156 ? 14.066 -0.396 -6.303 1.00 67.19 156 PHE A CA 1
ATOM 1262 C C . PHE A 1 156 ? 15.557 -0.638 -6.107 1.00 67.19 156 PHE A C 1
ATOM 1264 O O . PHE A 1 156 ? 16.387 -0.152 -6.878 1.00 67.19 156 PHE A O 1
ATOM 1271 N N . SER A 1 157 ? 15.899 -1.380 -5.059 1.00 63.00 157 SER A N 1
ATOM 1272 C CA . SER A 1 157 ? 17.274 -1.781 -4.774 1.00 63.00 157 SER A CA 1
ATOM 1273 C C . SER A 1 157 ? 17.286 -3.174 -4.156 1.00 63.00 157 SER A C 1
ATOM 1275 O O . SER A 1 157 ? 16.612 -3.424 -3.154 1.00 63.00 157 SER A O 1
ATOM 1277 N N . GLY A 1 158 ? 18.060 -4.085 -4.752 1.00 66.19 158 GLY A N 1
ATOM 1278 C CA . GLY A 1 158 ? 18.134 -5.477 -4.314 1.00 66.19 158 GLY A CA 1
ATOM 1279 C C . GLY A 1 158 ? 16.788 -6.183 -4.462 1.00 66.19 158 GLY A C 1
ATOM 1280 O O . GLY A 1 158 ? 16.344 -6.382 -5.582 1.00 66.19 158 GLY A O 1
ATOM 1281 N N . ASN A 1 159 ? 16.159 -6.526 -3.333 1.00 69.06 159 ASN A N 1
ATOM 1282 C CA . ASN A 1 159 ? 14.850 -7.194 -3.260 1.00 69.06 159 ASN A CA 1
ATOM 1283 C C . ASN A 1 159 ? 13.775 -6.306 -2.602 1.00 69.06 159 ASN A C 1
ATOM 1285 O O . ASN A 1 159 ? 12.780 -6.814 -2.094 1.00 69.06 159 ASN A O 1
ATOM 1289 N N . GLN A 1 160 ? 13.993 -4.989 -2.529 1.00 75.81 160 GLN A N 1
ATOM 1290 C CA . GLN A 1 160 ? 13.108 -4.071 -1.813 1.00 75.81 160 GLN A CA 1
ATOM 1291 C C . GLN A 1 160 ? 12.635 -2.937 -2.722 1.00 75.81 160 GLN A C 1
ATOM 1293 O O . GLN A 1 160 ? 13.437 -2.166 -3.255 1.00 75.81 160 GLN A O 1
ATOM 1298 N N . ALA A 1 161 ? 11.313 -2.806 -2.821 1.00 81.50 161 ALA A N 1
ATOM 1299 C CA . ALA A 1 161 ? 10.641 -1.651 -3.397 1.00 81.50 161 ALA A CA 1
ATOM 1300 C C . ALA A 1 161 ? 10.420 -0.558 -2.345 1.00 81.50 161 ALA A C 1
ATOM 1302 O O . ALA A 1 161 ? 10.131 -0.861 -1.179 1.00 81.50 161 ALA A O 1
ATOM 1303 N N . TRP A 1 162 ? 10.529 0.697 -2.773 1.00 83.12 162 TRP A N 1
ATOM 1304 C CA . TRP A 1 162 ? 10.336 1.886 -1.955 1.00 83.12 162 TRP A CA 1
ATOM 1305 C C . TRP A 1 162 ? 9.368 2.856 -2.637 1.00 83.12 162 TRP A C 1
ATOM 1307 O O . TRP A 1 162 ? 9.499 3.149 -3.827 1.00 83.12 162 TRP A O 1
ATOM 1317 N N . ILE A 1 163 ? 8.412 3.366 -1.863 1.00 82.88 163 ILE A N 1
ATOM 1318 C CA . ILE A 1 163 ? 7.496 4.432 -2.267 1.00 82.88 163 ILE A CA 1
ATOM 1319 C C . ILE A 1 163 ? 8.183 5.777 -2.018 1.00 82.88 163 ILE A C 1
ATOM 1321 O O . ILE A 1 163 ? 8.538 6.083 -0.874 1.00 82.88 163 ILE A O 1
ATOM 1325 N N . GLY A 1 164 ? 8.328 6.577 -3.075 1.00 72.62 164 GLY A N 1
ATOM 1326 C CA . GLY A 1 164 ? 9.077 7.830 -3.064 1.00 72.62 164 GLY A CA 1
ATOM 1327 C C . GLY A 1 164 ? 10.580 7.624 -3.270 1.00 72.62 164 GLY A C 1
ATOM 1328 O O . GLY A 1 164 ? 11.075 6.512 -3.490 1.00 72.62 164 GLY A O 1
ATOM 1329 N N . ASP A 1 165 ? 11.320 8.721 -3.176 1.00 68.25 165 ASP A N 1
ATOM 1330 C CA . ASP A 1 165 ? 12.774 8.757 -3.261 1.00 68.25 165 ASP A CA 1
ATOM 1331 C C . ASP A 1 165 ? 13.411 9.413 -2.019 1.00 68.25 165 ASP A C 1
ATOM 1333 O O . ASP A 1 165 ? 12.751 9.915 -1.105 1.00 68.25 165 ASP A O 1
ATOM 1337 N N . GLY A 1 166 ? 14.742 9.345 -1.948 1.00 68.12 166 GLY A N 1
ATOM 1338 C CA . GLY A 1 166 ? 15.510 9.995 -0.891 1.00 68.12 166 GLY A CA 1
ATOM 1339 C C . GLY A 1 166 ? 15.424 9.318 0.482 1.00 68.12 166 GLY A C 1
ATOM 1340 O O . GLY A 1 166 ? 15.230 8.110 0.609 1.00 68.12 166 GLY A O 1
ATOM 1341 N N . ARG A 1 167 ? 15.671 10.105 1.539 1.00 68.69 167 ARG A N 1
ATOM 1342 C CA . ARG A 1 167 ? 15.801 9.606 2.924 1.00 68.69 167 ARG A CA 1
ATOM 1343 C C . ARG A 1 167 ? 14.472 9.209 3.565 1.00 68.69 167 ARG A C 1
ATOM 1345 O O . ARG A 1 167 ? 14.482 8.404 4.492 1.00 68.69 167 ARG A O 1
ATOM 1352 N N . ASP A 1 168 ? 13.371 9.763 3.067 1.00 73.75 168 ASP A N 1
ATOM 1353 C CA . ASP A 1 168 ? 12.027 9.567 3.615 1.00 73.75 168 ASP A CA 1
ATOM 1354 C C . ASP A 1 168 ? 11.200 8.548 2.819 1.00 73.75 168 ASP A C 1
ATOM 1356 O O . ASP A 1 168 ? 10.023 8.335 3.118 1.00 73.75 168 ASP A O 1
ATOM 1360 N N . ALA A 1 169 ? 11.823 7.884 1.839 1.00 78.44 169 ALA A N 1
ATOM 1361 C CA . ALA A 1 169 ? 11.202 6.806 1.092 1.00 78.44 169 ALA A CA 1
ATOM 1362 C C . ALA A 1 169 ? 10.728 5.683 2.033 1.00 78.44 169 ALA A C 1
ATOM 1364 O O . ALA A 1 169 ? 11.369 5.338 3.038 1.00 78.44 169 ALA A O 1
ATOM 1365 N N . ILE A 1 170 ? 9.587 5.085 1.696 1.00 86.12 170 ILE A N 1
ATOM 1366 C CA . ILE A 1 170 ? 8.933 4.076 2.532 1.00 86.12 170 ILE A CA 1
ATOM 1367 C C . ILE A 1 170 ? 9.145 2.707 1.893 1.00 86.12 170 ILE A C 1
ATOM 1369 O O . ILE A 1 170 ? 8.629 2.477 0.801 1.00 86.12 170 ILE A O 1
ATOM 1373 N N . PRO A 1 171 ? 9.858 1.776 2.546 1.00 89.38 171 PRO A N 1
ATOM 1374 C CA . PRO A 1 171 ? 10.008 0.439 2.006 1.00 89.38 171 PRO A CA 1
ATOM 1375 C C . PRO A 1 171 ? 8.678 -0.305 2.124 1.00 89.38 171 PRO A C 1
ATOM 1377 O O . PRO A 1 171 ? 8.013 -0.229 3.160 1.00 89.38 171 PRO A O 1
ATOM 1380 N N . MET A 1 172 ? 8.315 -1.068 1.095 1.00 88.69 172 MET A N 1
ATOM 1381 C CA . MET A 1 172 ? 7.101 -1.892 1.098 1.00 88.69 172 MET A CA 1
ATOM 1382 C C . MET A 1 172 ? 7.031 -2.859 2.285 1.00 88.69 172 MET A C 1
ATOM 1384 O O . MET A 1 172 ? 5.961 -3.037 2.853 1.00 88.69 172 MET A O 1
ATOM 1388 N N . SER A 1 173 ? 8.164 -3.393 2.755 1.00 90.50 173 SER A N 1
ATOM 1389 C CA . SER A 1 173 ? 8.212 -4.235 3.964 1.00 90.50 173 SER A CA 1
ATOM 1390 C C . SER A 1 173 ? 7.678 -3.509 5.200 1.00 90.50 173 SER A C 1
ATOM 1392 O O . SER A 1 173 ? 6.910 -4.072 5.971 1.00 90.50 173 SER A O 1
ATOM 1394 N N . ARG A 1 174 ? 7.978 -2.213 5.342 1.00 92.69 174 ARG A N 1
ATOM 1395 C CA . ARG A 1 174 ? 7.432 -1.388 6.426 1.00 92.69 174 ARG A CA 1
ATOM 1396 C C . ARG A 1 174 ? 5.934 -1.146 6.267 1.00 92.69 174 ARG A C 1
ATOM 1398 O O . ARG A 1 174 ? 5.247 -1.046 7.280 1.00 92.69 174 ARG A O 1
ATOM 1405 N N . VAL A 1 175 ? 5.437 -1.033 5.033 1.00 93.06 175 VAL A N 1
ATOM 1406 C CA . VAL A 1 175 ? 3.992 -0.937 4.771 1.00 93.06 175 VAL A CA 1
ATOM 1407 C C . VAL A 1 175 ? 3.305 -2.227 5.216 1.00 93.06 175 VAL A C 1
ATOM 1409 O O . VAL A 1 175 ? 2.344 -2.144 5.975 1.00 93.06 175 VAL A O 1
ATOM 1412 N N . HIS A 1 176 ? 3.838 -3.394 4.841 1.00 94.25 176 HIS A N 1
ATOM 1413 C CA . HIS A 1 176 ? 3.335 -4.704 5.275 1.00 94.25 176 HIS A CA 1
ATOM 1414 C C . HIS A 1 176 ? 3.318 -4.838 6.805 1.00 94.25 176 HIS A C 1
ATOM 1416 O O . HIS A 1 176 ? 2.256 -5.063 7.386 1.00 94.25 176 HIS A O 1
ATOM 1422 N N . ASP A 1 177 ? 4.446 -4.579 7.475 1.00 94.31 177 ASP A N 1
ATOM 1423 C CA . ASP A 1 177 ? 4.553 -4.641 8.943 1.00 94.31 177 ASP A CA 1
ATOM 1424 C C . ASP A 1 177 ? 3.605 -3.658 9.648 1.00 94.31 177 ASP A C 1
ATOM 1426 O O . ASP A 1 177 ? 3.093 -3.905 10.744 1.00 94.31 177 ASP A O 1
ATOM 1430 N N . TRP A 1 178 ? 3.404 -2.478 9.059 1.00 96.12 178 TRP A N 1
ATOM 1431 C CA . TRP A 1 178 ? 2.477 -1.492 9.597 1.00 96.12 178 TRP A CA 1
ATOM 1432 C C . TRP A 1 178 ? 1.022 -1.929 9.424 1.00 96.12 178 TRP A C 1
ATOM 1434 O O . TRP A 1 178 ? 0.244 -1.741 10.360 1.00 96.12 178 TRP A O 1
ATOM 1444 N N . LEU A 1 179 ? 0.653 -2.521 8.287 1.00 95.75 179 LEU A N 1
ATOM 1445 C CA . LEU A 1 179 ? -0.693 -3.050 8.057 1.00 95.75 179 LEU A CA 1
ATOM 1446 C C . LEU A 1 179 ? -1.020 -4.196 9.022 1.00 95.75 179 LEU A C 1
ATOM 1448 O O . LEU A 1 179 ? -2.126 -4.209 9.559 1.00 95.75 179 LEU A O 1
ATOM 1452 N N . GLU A 1 180 ? -0.060 -5.077 9.320 1.00 95.06 180 GLU A N 1
ATOM 1453 C CA . GLU A 1 180 ? -0.238 -6.148 10.312 1.00 95.06 180 GLU A CA 1
ATOM 1454 C C . GLU A 1 180 ? -0.571 -5.585 11.695 1.00 95.06 180 GLU A C 1
ATOM 1456 O O . GLU A 1 180 ? -1.645 -5.829 12.243 1.00 95.06 180 GLU A O 1
ATOM 1461 N N . ARG A 1 181 ? 0.292 -4.702 12.211 1.00 96.31 181 ARG A N 1
ATOM 1462 C CA . ARG A 1 181 ? 0.064 -4.055 13.512 1.00 96.31 181 ARG A CA 1
ATOM 1463 C C . ARG A 1 181 ? -1.223 -3.231 13.531 1.00 96.31 181 ARG A C 1
ATOM 1465 O O . ARG A 1 181 ? -1.877 -3.123 14.565 1.00 96.31 181 ARG A O 1
ATOM 1472 N N . SER A 1 182 ? -1.586 -2.622 12.399 1.00 96.31 182 SER A N 1
ATOM 1473 C CA . SER A 1 182 ? -2.841 -1.872 12.248 1.00 96.31 182 SER A CA 1
ATOM 1474 C C . SER A 1 182 ? -4.055 -2.777 12.395 1.00 96.31 182 SER A C 1
ATOM 1476 O O . SER A 1 182 ? -4.998 -2.395 13.088 1.00 96.31 182 SER A O 1
ATOM 1478 N N . ARG A 1 183 ? -4.016 -3.979 11.805 1.00 95.44 183 ARG A N 1
ATOM 1479 C CA . ARG A 1 183 ? -5.045 -5.000 12.003 1.00 95.44 183 ARG A CA 1
ATOM 1480 C C . ARG A 1 183 ? -5.150 -5.380 13.472 1.00 95.44 183 ARG A C 1
ATOM 1482 O O . ARG A 1 183 ? -6.235 -5.280 14.033 1.00 95.44 183 ARG A O 1
ATOM 1489 N N . GLU A 1 184 ? -4.035 -5.756 14.096 1.00 95.31 184 GLU A N 1
ATOM 1490 C CA . GLU A 1 184 ? -3.993 -6.167 15.507 1.00 95.31 184 GLU A CA 1
ATOM 1491 C C . GLU A 1 184 ? -4.612 -5.106 16.426 1.00 95.31 184 GLU A C 1
ATOM 1493 O O . GLU A 1 184 ? -5.445 -5.422 17.275 1.00 95.31 184 GLU A O 1
ATOM 1498 N N . ALA A 1 185 ? -4.269 -3.832 16.215 1.00 96.38 185 ALA A N 1
ATOM 1499 C CA . ALA A 1 185 ? -4.813 -2.727 16.999 1.00 96.38 185 ALA A CA 1
ATOM 1500 C C . ALA A 1 185 ? -6.327 -2.541 16.799 1.00 96.38 185 ALA A C 1
ATOM 1502 O O . ALA A 1 185 ? -7.047 -2.288 17.765 1.00 96.38 185 ALA A O 1
ATOM 1503 N N . LEU A 1 186 ? -6.821 -2.668 15.563 1.00 95.44 186 LEU A N 1
ATOM 1504 C CA . LEU A 1 186 ? -8.250 -2.562 15.254 1.00 95.44 186 LEU A CA 1
ATOM 1505 C C . LEU A 1 186 ? -9.048 -3.742 15.827 1.00 95.44 186 LEU A C 1
ATOM 1507 O O . LEU A 1 186 ? -10.110 -3.525 16.407 1.00 95.44 186 LEU A O 1
ATOM 1511 N N . VAL A 1 187 ? -8.516 -4.965 15.733 1.00 95.19 187 VAL A N 1
ATOM 1512 C CA . VAL A 1 187 ? -9.107 -6.160 16.358 1.00 95.19 187 VAL A CA 1
ATOM 1513 C C . VAL A 1 187 ? -9.171 -5.993 17.872 1.00 95.19 187 VAL A C 1
ATOM 1515 O O . VAL A 1 187 ? -10.221 -6.217 18.468 1.00 95.19 187 VAL A O 1
ATOM 1518 N N . ALA A 1 188 ? -8.086 -5.536 18.501 1.00 95.56 188 ALA A N 1
ATOM 1519 C CA . ALA A 1 188 ? -8.056 -5.293 19.940 1.00 95.56 188 ALA A CA 1
ATOM 1520 C C . ALA A 1 188 ? -9.067 -4.216 20.372 1.00 95.56 188 ALA A C 1
ATOM 1522 O O . ALA A 1 188 ? -9.705 -4.362 21.415 1.00 95.56 188 ALA A O 1
ATOM 1523 N N . ALA A 1 189 ? -9.244 -3.157 19.574 1.00 95.62 189 ALA A N 1
ATOM 1524 C CA . ALA A 1 189 ? -10.237 -2.117 19.840 1.00 95.62 189 ALA A CA 1
ATOM 1525 C C . ALA A 1 189 ? -11.676 -2.660 19.770 1.00 95.62 189 ALA A C 1
ATOM 1527 O O . ALA A 1 189 ? -12.472 -2.402 20.673 1.00 95.62 189 ALA A O 1
ATOM 1528 N N . LEU A 1 190 ? -11.989 -3.459 18.745 1.00 94.88 190 LEU A N 1
ATOM 1529 C CA . LEU A 1 190 ? -13.299 -4.098 18.582 1.00 94.88 190 LEU A CA 1
ATOM 1530 C C . LEU A 1 190 ? -13.587 -5.114 19.694 1.00 94.88 190 LEU A C 1
ATOM 1532 O O . LEU A 1 190 ? -14.650 -5.052 20.313 1.00 94.88 190 LEU A O 1
ATOM 1536 N N . ALA A 1 191 ? -12.615 -5.963 20.029 1.00 95.00 191 ALA A N 1
ATOM 1537 C CA . ALA A 1 191 ? -12.719 -6.906 21.141 1.00 95.00 191 ALA A CA 1
ATOM 1538 C C . ALA A 1 191 ? -12.926 -6.188 22.485 1.00 95.00 191 ALA A C 1
ATOM 1540 O O . ALA A 1 191 ? -13.765 -6.593 23.290 1.00 95.00 191 ALA A O 1
ATOM 1541 N N . GLY A 1 192 ? -12.219 -5.076 22.716 1.00 94.56 192 GLY A N 1
ATOM 1542 C CA . GLY A 1 192 ? -12.404 -4.229 23.899 1.00 94.56 192 GLY A CA 1
ATOM 1543 C C . GLY A 1 192 ? -13.795 -3.589 23.995 1.00 94.56 192 GLY A C 1
ATOM 1544 O O . GLY A 1 192 ? -14.260 -3.312 25.100 1.00 94.56 192 GLY A O 1
ATOM 1545 N N . ALA A 1 193 ? -14.476 -3.399 22.862 1.00 94.12 193 ALA A N 1
ATOM 1546 C CA . ALA A 1 193 ? -15.865 -2.946 22.784 1.00 94.12 193 ALA A CA 1
ATOM 1547 C C . ALA A 1 193 ? -16.896 -4.094 22.826 1.00 94.12 193 ALA A C 1
ATOM 1549 O O . ALA A 1 193 ? -18.097 -3.841 22.765 1.00 94.12 193 ALA A O 1
ATOM 1550 N N . GLY A 1 194 ? -16.451 -5.346 22.985 1.00 95.81 194 GLY A N 1
ATOM 1551 C CA . GLY A 1 194 ? -17.323 -6.518 23.095 1.00 95.81 194 GLY A CA 1
ATOM 1552 C C . GLY A 1 194 ? -17.752 -7.123 21.757 1.00 95.81 194 GLY A C 1
ATOM 1553 O O . GLY A 1 194 ? -18.690 -7.919 21.738 1.00 95.81 194 GLY A O 1
ATOM 1554 N N . HIS A 1 195 ? -17.085 -6.765 20.658 1.00 92.88 195 HIS A N 1
ATOM 1555 C CA . HIS A 1 195 ? -17.302 -7.374 19.346 1.00 92.88 195 HIS A CA 1
ATOM 1556 C C . HIS A 1 195 ? -16.363 -8.561 19.137 1.00 92.88 195 HIS A C 1
ATOM 1558 O O . HIS A 1 195 ? -15.180 -8.483 19.462 1.00 92.88 195 HIS A O 1
ATOM 1564 N N . ASP A 1 196 ? -16.886 -9.636 18.554 1.00 89.38 196 ASP A N 1
ATOM 1565 C CA . ASP A 1 196 ? -16.071 -10.746 18.064 1.00 89.38 196 ASP A CA 1
ATOM 1566 C C . ASP A 1 196 ? -15.694 -10.479 16.605 1.00 89.38 196 ASP A C 1
ATOM 1568 O O . ASP A 1 196 ? -16.555 -10.115 15.799 1.00 89.38 196 ASP A O 1
ATOM 1572 N N . VAL A 1 197 ? -14.406 -10.589 16.278 1.00 85.94 197 VAL A N 1
ATOM 1573 C CA . VAL A 1 197 ? -13.918 -10.323 14.922 1.00 85.94 197 VAL A CA 1
ATOM 1574 C C . VAL A 1 197 ? -13.743 -11.657 14.202 1.00 85.94 197 VAL A C 1
ATOM 1576 O O . VAL A 1 197 ? -12.902 -12.438 14.648 1.00 85.94 197 VAL A O 1
ATOM 1579 N N . PRO A 1 198 ? -14.478 -11.897 13.097 1.00 77.06 198 PRO A N 1
ATOM 1580 C CA . PRO A 1 198 ? -14.335 -13.100 12.284 1.00 77.06 198 PRO A CA 1
ATOM 1581 C C . PRO A 1 198 ? -12.881 -13.380 11.909 1.00 77.06 198 PRO A C 1
ATOM 1583 O O . PRO A 1 198 ? -12.093 -12.445 11.683 1.00 77.06 198 PRO A O 1
ATOM 1586 N N . ASP A 1 199 ? -12.525 -14.662 11.813 1.00 75.50 199 ASP A N 1
ATOM 1587 C CA . ASP A 1 199 ? -11.245 -15.030 11.222 1.00 75.50 199 ASP A CA 1
ATOM 1588 C C . ASP A 1 199 ? -11.210 -14.489 9.789 1.00 75.50 199 ASP A C 1
ATOM 1590 O O . ASP A 1 199 ? -12.178 -14.558 9.036 1.00 75.50 199 ASP A O 1
ATOM 1594 N N . GLU A 1 200 ? -10.079 -13.919 9.389 1.00 71.69 200 GLU A N 1
ATOM 1595 C CA . GLU A 1 200 ? -9.946 -13.349 8.051 1.00 71.69 200 GLU A CA 1
ATOM 1596 C C . GLU A 1 200 ? -10.114 -14.404 6.933 1.00 71.69 200 GLU A C 1
ATOM 1598 O O . GLU A 1 200 ? -10.286 -14.030 5.772 1.00 71.69 200 GLU A O 1
ATOM 1603 N N . THR A 1 201 ? -10.033 -15.709 7.254 1.00 70.19 201 THR A N 1
ATOM 1604 C CA . THR A 1 201 ? -10.269 -16.860 6.358 1.00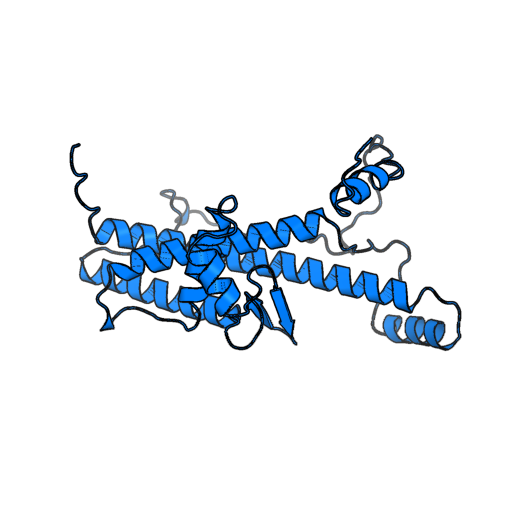 70.19 201 THR A CA 1
ATOM 1605 C C . THR A 1 201 ? -11.734 -17.200 6.153 1.00 70.19 201 THR A C 1
ATOM 1607 O O . THR A 1 201 ? -12.022 -17.948 5.215 1.00 70.19 201 THR A O 1
ATOM 1610 N N . GLU A 1 202 ? -12.626 -16.664 6.981 1.00 73.62 202 GLU A N 1
ATOM 1611 C CA . GLU A 1 202 ? -14.054 -16.950 6.912 1.00 73.62 202 GLU A CA 1
ATOM 1612 C C . GLU A 1 202 ? -14.697 -16.261 5.709 1.00 73.62 202 GLU A C 1
ATOM 1614 O O . GLU A 1 202 ? -14.345 -15.146 5.302 1.00 73.62 202 GLU A O 1
ATOM 1619 N N . SER A 1 203 ? -15.652 -16.958 5.106 1.00 73.06 203 SER A N 1
ATOM 1620 C CA . SER A 1 203 ? -16.441 -16.423 4.013 1.00 73.06 203 SER A CA 1
ATOM 1621 C C . SER A 1 203 ? -17.499 -15.460 4.536 1.00 73.06 203 SER A C 1
ATOM 1623 O O . SER A 1 203 ? -18.153 -15.685 5.550 1.00 73.06 203 SER A O 1
ATOM 1625 N N . ASN A 1 204 ? -17.768 -14.407 3.764 1.00 71.88 204 ASN A N 1
ATOM 1626 C CA . ASN A 1 204 ? -18.905 -13.521 4.028 1.00 71.88 204 ASN A CA 1
ATOM 1627 C C . ASN A 1 204 ? -20.261 -14.168 3.669 1.00 71.88 204 ASN A C 1
ATOM 1629 O O . ASN A 1 204 ? -21.309 -13.544 3.857 1.00 71.88 204 ASN A O 1
ATOM 1633 N N . TYR A 1 205 ? -20.263 -15.387 3.118 1.00 73.62 205 TYR A N 1
ATOM 1634 C CA . TYR A 1 205 ? -21.465 -16.126 2.743 1.00 73.62 205 TYR A CA 1
ATOM 1635 C C . TYR A 1 205 ? -21.712 -17.297 3.695 1.00 73.62 205 TYR A C 1
ATOM 1637 O O . TYR A 1 205 ? -20.904 -18.215 3.814 1.00 73.62 205 TYR A O 1
ATOM 1645 N N . ALA A 1 206 ? -22.880 -17.289 4.342 1.00 75.25 206 ALA A N 1
ATOM 1646 C CA . ALA A 1 206 ? -23.277 -18.345 5.268 1.00 75.25 206 ALA A CA 1
ATOM 1647 C C . ALA A 1 206 ? -23.267 -19.730 4.596 1.00 75.25 206 ALA A C 1
ATOM 1649 O O . ALA A 1 206 ? -23.844 -19.907 3.520 1.00 75.25 206 ALA A O 1
ATOM 1650 N N . GLY A 1 207 ? -22.644 -20.707 5.260 1.00 75.12 207 GLY A N 1
ATOM 1651 C CA . GLY A 1 207 ? -22.528 -22.091 4.790 1.00 75.12 207 GLY A CA 1
ATOM 1652 C C . GLY A 1 207 ? -21.421 -22.332 3.759 1.00 75.12 207 GLY A C 1
ATOM 1653 O O . GLY A 1 207 ? -21.145 -23.484 3.444 1.00 75.12 207 GLY A O 1
ATOM 1654 N N . ASP A 1 208 ? -20.754 -21.288 3.255 1.00 77.00 208 ASP A N 1
ATOM 1655 C CA . ASP A 1 208 ? -19.629 -21.441 2.321 1.00 77.00 208 ASP A CA 1
ATOM 1656 C C . ASP A 1 208 ? -18.412 -22.076 3.011 1.00 77.00 208 ASP A C 1
ATOM 1658 O O . ASP A 1 208 ? -17.722 -22.921 2.439 1.00 77.00 208 ASP A O 1
ATOM 1662 N N . ASP A 1 209 ? -18.213 -21.750 4.291 1.00 74.38 209 ASP A N 1
ATOM 1663 C CA . ASP A 1 209 ? -17.137 -22.322 5.094 1.00 74.38 209 ASP A CA 1
ATOM 1664 C C . ASP A 1 209 ? -17.329 -23.810 5.420 1.00 74.38 209 ASP A C 1
ATOM 1666 O O . ASP A 1 209 ? -16.353 -24.495 5.725 1.00 74.38 209 ASP A O 1
ATOM 1670 N N . GLU A 1 210 ? -18.559 -24.316 5.315 1.00 79.62 210 GLU A N 1
ATOM 1671 C CA . GLU A 1 210 ? -18.929 -25.709 5.596 1.00 79.62 210 GLU A CA 1
ATOM 1672 C C . GLU A 1 210 ? -18.718 -26.634 4.385 1.00 79.62 210 GLU A C 1
ATOM 1674 O O . GLU A 1 210 ? -18.807 -27.858 4.509 1.00 79.62 210 GLU A O 1
ATOM 1679 N N . LEU A 1 211 ? -18.444 -26.069 3.205 1.00 75.19 211 LEU A N 1
ATOM 1680 C CA . LEU A 1 211 ? -18.174 -26.836 1.993 1.00 75.19 211 LEU A CA 1
ATOM 1681 C C . LEU A 1 211 ? -16.754 -27.428 2.029 1.00 75.19 211 LEU A C 1
ATOM 1683 O O . LEU A 1 211 ? -15.788 -26.760 2.414 1.00 75.19 211 LEU A O 1
ATOM 1687 N N . GLU A 1 212 ? -16.613 -28.673 1.558 1.00 70.00 212 GLU A N 1
ATOM 1688 C CA . GLU A 1 212 ? -15.313 -29.304 1.290 1.00 70.00 212 GLU A CA 1
ATOM 1689 C C . GLU A 1 212 ? -14.639 -28.626 0.087 1.00 70.00 212 GLU A C 1
ATOM 1691 O O . GLU A 1 212 ? -14.696 -29.089 -1.054 1.00 70.00 212 GLU A O 1
ATOM 1696 N N . TRP A 1 213 ? -14.010 -27.484 0.343 1.00 61.41 213 TRP A N 1
ATOM 1697 C CA . TRP A 1 213 ? -13.136 -26.816 -0.609 1.00 61.41 213 TRP A CA 1
ATOM 1698 C C . TRP A 1 213 ? -11.759 -27.505 -0.654 1.00 61.41 213 TRP A C 1
ATOM 1700 O O . TRP A 1 213 ? -11.329 -28.102 0.338 1.00 61.41 213 TRP A O 1
ATOM 1710 N N . PRO A 1 214 ? -11.017 -27.406 -1.772 1.00 60.00 214 PRO A N 1
ATOM 1711 C CA . PRO A 1 214 ? -9.580 -27.670 -1.771 1.00 60.00 214 PRO A CA 1
ATOM 1712 C C . PRO A 1 214 ? -8.891 -26.862 -0.657 1.00 60.00 214 PRO A C 1
ATOM 1714 O O . PRO A 1 214 ? -9.305 -25.737 -0.377 1.00 60.00 214 PRO A O 1
ATOM 1717 N N . LEU A 1 215 ? -7.837 -27.416 -0.039 1.00 54.53 215 LEU A N 1
ATOM 1718 C CA . LEU A 1 215 ? -7.091 -26.764 1.058 1.00 54.53 215 LEU A CA 1
ATOM 1719 C C . LEU A 1 215 ? -6.634 -25.339 0.701 1.00 54.53 215 LEU A C 1
ATOM 1721 O O . LEU A 1 215 ? -6.561 -24.469 1.567 1.00 54.53 215 LEU A O 1
ATOM 1725 N N . ASP A 1 216 ? -6.395 -25.093 -0.585 1.00 52.09 216 ASP A N 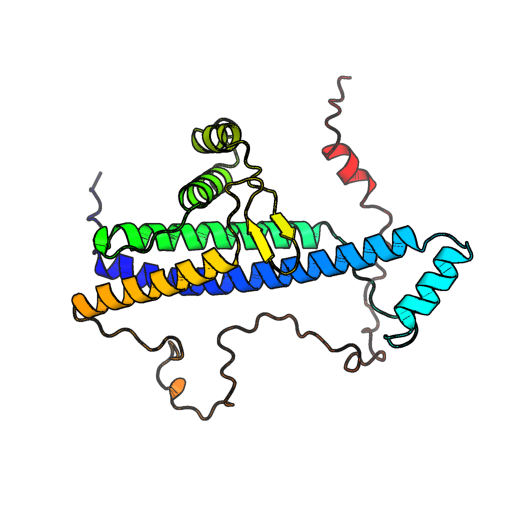1
ATOM 1726 C CA . ASP A 1 216 ? -6.052 -23.788 -1.124 1.00 52.09 216 ASP A CA 1
ATOM 1727 C C . ASP A 1 216 ? -7.316 -22.944 -1.344 1.00 52.09 216 ASP A C 1
ATOM 1729 O O . ASP A 1 216 ? -7.745 -22.699 -2.476 1.00 52.09 216 ASP A O 1
ATOM 1733 N N . ARG A 1 217 ? -7.922 -22.454 -0.255 1.00 54.62 217 ARG A N 1
ATOM 1734 C CA . ARG A 1 217 ? -8.872 -21.337 -0.346 1.00 54.62 217 ARG A CA 1
ATOM 1735 C C . ARG A 1 217 ? -8.117 -20.098 -0.818 1.00 54.62 217 ARG A C 1
ATOM 1737 O O . ARG A 1 217 ? -7.541 -19.342 -0.035 1.00 54.62 217 ARG A O 1
ATOM 1744 N N . LEU A 1 218 ? -8.097 -19.897 -2.133 1.00 54.34 218 LEU A N 1
ATOM 1745 C CA . LEU A 1 218 ? -7.522 -18.720 -2.769 1.00 54.34 218 LEU A CA 1
ATOM 1746 C C . LEU A 1 218 ? -8.414 -17.518 -2.457 1.00 54.34 218 LEU A C 1
ATOM 1748 O O . LEU A 1 218 ? -9.306 -17.196 -3.237 1.00 54.34 218 LEU A O 1
ATOM 1752 N N . ARG A 1 219 ? -8.171 -16.839 -1.326 1.00 54.47 219 ARG A N 1
ATOM 1753 C CA . ARG A 1 219 ? -8.943 -15.637 -0.972 1.00 54.47 219 ARG A CA 1
ATOM 1754 C C . ARG A 1 219 ? -8.936 -14.627 -2.116 1.00 54.47 219 ARG A C 1
ATOM 1756 O O . ARG A 1 219 ? -9.983 -14.102 -2.459 1.00 54.47 219 ARG A O 1
ATOM 1763 N N . TYR A 1 220 ? -7.768 -14.402 -2.729 1.00 54.44 220 TYR A N 1
ATOM 1764 C CA . TYR A 1 220 ? -7.584 -13.456 -3.830 1.00 54.44 220 TYR A CA 1
ATOM 1765 C C . TYR A 1 220 ? -6.321 -13.791 -4.641 1.00 54.44 220 TYR A C 1
ATOM 1767 O O . TYR A 1 220 ? -5.265 -13.200 -4.414 1.00 54.44 220 TYR A O 1
ATOM 1775 N N . HIS A 1 221 ? -6.390 -14.716 -5.603 1.00 42.31 221 HIS A N 1
ATOM 1776 C CA . HIS A 1 221 ? -5.345 -14.813 -6.629 1.00 42.31 221 HIS A CA 1
ATOM 1777 C C . HIS A 1 221 ? -5.832 -14.122 -7.904 1.00 42.31 221 HIS A C 1
ATOM 1779 O O . HIS A 1 221 ? -6.463 -14.725 -8.761 1.00 42.31 221 HIS A O 1
ATOM 1785 N N . TRP A 1 222 ? -5.546 -12.822 -8.009 1.00 42.00 222 TRP A N 1
ATOM 1786 C CA . TRP A 1 222 ? -5.585 -12.091 -9.279 1.00 42.00 222 TRP A CA 1
ATOM 1787 C C . TRP A 1 222 ? -4.221 -12.180 -9.971 1.00 42.00 222 TRP A C 1
ATOM 1789 O O . TRP A 1 222 ? -3.722 -11.188 -10.492 1.00 42.00 222 TRP A O 1
ATOM 1799 N N . ALA A 1 223 ? -3.587 -13.352 -9.974 1.00 45.00 223 ALA A N 1
ATOM 1800 C CA . ALA A 1 223 ? -2.649 -13.587 -11.055 1.00 45.00 223 ALA A CA 1
ATOM 1801 C C . ALA A 1 223 ? -3.510 -13.790 -12.302 1.00 45.00 223 ALA A C 1
ATOM 1803 O O . ALA A 1 223 ? -4.373 -14.669 -12.330 1.00 45.00 223 ALA A O 1
ATOM 1804 N N . LEU A 1 224 ? -3.283 -12.988 -13.348 1.00 38.75 224 LEU A N 1
ATOM 1805 C CA . LEU A 1 224 ? -3.473 -13.539 -14.688 1.00 38.75 224 LEU A CA 1
ATOM 1806 C C . LEU A 1 224 ? -2.726 -14.875 -14.669 1.00 38.75 224 LEU A C 1
ATOM 1808 O O . LEU A 1 224 ? -1.571 -14.842 -14.236 1.00 38.75 224 LEU A O 1
ATOM 1812 N N . PRO A 1 225 ? -3.355 -16.011 -15.030 1.00 39.72 225 PRO A N 1
ATOM 1813 C CA . PRO A 1 225 ? -2.690 -17.302 -14.993 1.00 39.72 225 PRO A CA 1
ATOM 1814 C C . PRO A 1 225 ? -1.300 -17.129 -15.586 1.00 39.72 225 PRO A C 1
ATOM 1816 O O . PRO A 1 225 ? -1.176 -16.729 -16.749 1.00 39.72 225 PRO A O 1
ATOM 1819 N N . HIS A 1 226 ? -0.268 -17.308 -14.761 1.00 40.00 226 HIS A N 1
ATOM 1820 C CA . HIS A 1 226 ? 1.075 -17.366 -15.290 1.00 40.00 226 HIS A CA 1
ATOM 1821 C C . HIS A 1 226 ? 1.121 -18.718 -15.975 1.00 40.00 226 HIS A C 1
ATOM 1823 O O . HIS A 1 226 ? 1.291 -19.743 -15.328 1.00 40.00 226 HIS A O 1
ATOM 1829 N N . ILE A 1 227 ? 0.780 -18.725 -17.263 1.00 44.81 227 ILE A N 1
ATOM 1830 C CA . ILE A 1 227 ? 0.946 -19.908 -18.089 1.00 44.81 227 ILE A CA 1
ATOM 1831 C C . ILE A 1 227 ? 2.453 -20.097 -18.126 1.00 44.81 227 ILE A C 1
ATOM 1833 O O . ILE A 1 227 ? 3.162 -19.306 -18.758 1.00 44.81 227 ILE A O 1
ATOM 1837 N N . GLU A 1 228 ? 2.932 -21.092 -17.383 1.00 44.22 228 GLU A N 1
ATOM 1838 C CA . GLU A 1 228 ? 4.316 -21.527 -17.475 1.00 44.22 228 GLU A CA 1
ATOM 1839 C C . GLU A 1 228 ? 4.627 -21.746 -18.954 1.00 44.22 228 GLU A C 1
ATOM 1841 O O . GLU A 1 228 ? 3.782 -22.222 -19.716 1.00 44.22 228 GLU A O 1
ATOM 1846 N N . LEU A 1 229 ? 5.827 -21.378 -19.405 1.00 46.25 229 LEU A N 1
ATOM 1847 C CA . LEU A 1 229 ? 6.168 -21.411 -20.837 1.00 46.25 229 LEU A CA 1
ATOM 1848 C C . LEU A 1 229 ? 5.923 -22.799 -21.473 1.00 46.25 229 LEU A C 1
ATOM 1850 O O . LEU A 1 229 ? 5.748 -22.926 -22.681 1.00 46.25 229 LEU A O 1
ATOM 1854 N N . GLU A 1 230 ? 5.923 -23.832 -20.634 1.00 47.09 230 GLU A N 1
ATOM 1855 C CA . GLU A 1 230 ? 5.711 -25.246 -20.936 1.00 47.09 230 GLU A CA 1
ATOM 1856 C C . GLU A 1 230 ? 4.224 -25.617 -21.101 1.00 47.09 230 GLU A C 1
ATOM 1858 O O . GLU A 1 230 ? 3.913 -26.582 -21.797 1.00 47.09 230 GLU A O 1
ATOM 1863 N N . GLU A 1 231 ? 3.314 -24.831 -20.520 1.00 44.59 231 GLU A N 1
ATOM 1864 C CA . GLU A 1 231 ? 1.854 -24.922 -20.669 1.00 44.59 231 GLU A CA 1
ATOM 1865 C C . GLU A 1 231 ? 1.325 -24.101 -21.858 1.00 44.59 231 GLU A C 1
ATOM 1867 O O . GLU A 1 231 ? 0.152 -24.208 -22.230 1.00 44.59 231 GLU A O 1
ATOM 1872 N N . TRP A 1 232 ? 2.181 -23.295 -22.495 1.00 45.12 232 TRP A N 1
ATOM 1873 C CA . TRP A 1 232 ? 1.836 -22.589 -23.723 1.00 45.12 232 TRP A CA 1
ATOM 1874 C C . TRP A 1 232 ? 1.758 -23.579 -24.889 1.00 45.12 232 TRP A C 1
ATOM 1876 O O . TRP A 1 232 ? 2.718 -23.804 -25.627 1.00 45.12 232 TRP A O 1
ATOM 1886 N N . ASP A 1 233 ? 0.573 -24.145 -25.109 1.00 45.34 233 ASP A N 1
ATOM 1887 C CA . ASP A 1 233 ? 0.291 -24.929 -26.307 1.00 45.34 233 ASP A CA 1
ATOM 1888 C C . ASP A 1 233 ? 0.315 -23.992 -27.530 1.00 45.34 233 ASP A C 1
ATOM 1890 O O . ASP A 1 233 ? -0.631 -23.249 -27.811 1.00 45.34 233 ASP A O 1
ATOM 1894 N N . GLY A 1 234 ? 1.437 -23.971 -28.255 1.00 47.50 234 GLY A N 1
ATOM 1895 C CA . GLY A 1 234 ? 1.679 -23.110 -29.422 1.00 47.50 234 GLY A CA 1
ATOM 1896 C C . GLY A 1 234 ? 0.737 -23.347 -30.613 1.00 47.50 234 GLY A C 1
ATOM 1897 O O . GLY A 1 234 ? 0.968 -22.818 -31.700 1.00 47.50 234 GLY A O 1
ATOM 1898 N N . ALA A 1 235 ? -0.313 -24.151 -30.445 1.00 41.19 235 ALA A N 1
ATOM 1899 C CA . ALA A 1 235 ? -1.117 -24.684 -31.529 1.00 41.19 235 ALA A CA 1
ATOM 1900 C C . ALA A 1 235 ? -2.383 -23.886 -31.886 1.00 41.19 235 ALA A C 1
ATOM 1902 O O . ALA A 1 235 ? -2.980 -24.193 -32.919 1.00 41.19 235 ALA A O 1
ATOM 1903 N N . ARG A 1 236 ? -2.847 -22.886 -31.118 1.00 40.59 236 ARG A N 1
ATOM 1904 C CA . ARG A 1 236 ? -4.110 -22.190 -31.466 1.00 40.59 236 ARG A CA 1
ATOM 1905 C C . ARG A 1 236 ? -4.127 -20.700 -31.139 1.00 40.59 236 ARG A C 1
ATOM 1907 O O . ARG A 1 236 ? -4.752 -20.269 -30.177 1.00 40.59 236 ARG A O 1
ATOM 1914 N N . PHE A 1 237 ? -3.585 -19.887 -32.042 1.00 40.09 237 PHE A N 1
ATOM 1915 C CA . PHE A 1 237 ? -4.206 -18.580 -32.262 1.00 40.09 237 PHE A CA 1
ATOM 1916 C C . PHE A 1 237 ? -5.570 -18.809 -32.937 1.00 40.09 237 PHE A C 1
ATOM 1918 O O . PHE A 1 237 ? -5.628 -19.551 -33.924 1.00 40.09 237 PHE A O 1
ATOM 1925 N N . PRO A 1 238 ? -6.673 -18.210 -32.450 1.00 36.06 238 PRO A N 1
ATOM 1926 C CA . PRO A 1 238 ? -7.939 -18.274 -33.160 1.00 36.06 238 PRO A CA 1
ATOM 1927 C C . PRO A 1 238 ? -7.753 -17.677 -34.566 1.00 36.06 238 PRO A C 1
ATOM 1929 O O . PRO A 1 238 ? -7.201 -16.575 -34.687 1.00 36.06 238 PRO A O 1
ATOM 1932 N N . PRO A 1 239 ? -8.188 -18.361 -35.640 1.00 33.69 239 PRO A N 1
ATOM 1933 C CA . PRO A 1 239 ? -8.139 -17.794 -36.979 1.00 33.69 239 PRO A CA 1
ATOM 1934 C C . PRO A 1 239 ? -9.030 -16.546 -37.001 1.00 33.69 239 PRO A C 1
ATOM 1936 O O . PRO A 1 239 ? -10.247 -16.647 -36.872 1.00 33.69 239 PRO A O 1
ATOM 1939 N N . GLY A 1 240 ? -8.416 -15.364 -37.105 1.00 37.03 240 GLY A N 1
ATOM 1940 C CA . GLY A 1 240 ? -9.123 -14.079 -37.087 1.00 37.03 240 GLY A CA 1
ATOM 1941 C C . GLY A 1 240 ? -8.603 -13.041 -36.091 1.00 37.03 240 GLY A C 1
ATOM 1942 O O . GLY A 1 240 ? -9.151 -11.941 -36.062 1.00 37.03 240 GLY A O 1
ATOM 1943 N N . ALA A 1 241 ? -7.553 -13.330 -35.310 1.00 32.28 241 ALA A N 1
ATOM 1944 C CA . ALA A 1 241 ? -6.888 -12.292 -34.522 1.00 32.28 241 ALA A CA 1
ATOM 1945 C C . ALA A 1 241 ? -6.398 -11.162 -35.462 1.00 32.28 241 ALA A C 1
ATOM 1947 O O . ALA A 1 241 ? -5.625 -11.433 -36.387 1.00 32.28 241 ALA A O 1
ATOM 1948 N N . PRO A 1 242 ? -6.876 -9.913 -35.299 1.00 33.16 242 PRO A N 1
ATOM 1949 C CA . PRO A 1 242 ? -6.543 -8.829 -36.211 1.00 33.16 242 PRO A CA 1
ATOM 1950 C C . PRO A 1 242 ? -5.029 -8.593 -36.235 1.00 33.16 242 PRO A C 1
ATOM 1952 O O . PRO A 1 242 ? -4.370 -8.541 -35.201 1.00 33.16 242 PRO A O 1
ATOM 1955 N N . ASN A 1 243 ? -4.472 -8.442 -37.435 1.00 32.75 243 ASN A N 1
ATOM 1956 C CA . ASN A 1 243 ? -3.076 -8.079 -37.640 1.00 32.75 243 ASN A CA 1
ATOM 1957 C C . ASN A 1 243 ? -2.892 -6.594 -37.272 1.00 32.75 243 ASN A C 1
ATOM 1959 O O . ASN A 1 243 ? -3.044 -5.708 -38.116 1.00 32.75 243 ASN A O 1
ATOM 1963 N N . TRP A 1 244 ? -2.638 -6.306 -35.993 1.00 29.34 244 TRP A N 1
ATOM 1964 C CA . TRP A 1 244 ? -2.340 -4.956 -35.510 1.00 29.34 244 TRP A CA 1
ATOM 1965 C C . TRP A 1 244 ? -0.921 -4.562 -35.943 1.00 29.34 244 TRP A C 1
ATOM 1967 O O . TRP A 1 244 ? 0.042 -4.669 -35.188 1.00 29.34 244 TRP A O 1
ATOM 1977 N N . SER A 1 245 ? -0.766 -4.076 -37.177 1.00 32.09 245 SER A N 1
ATOM 1978 C CA . SER A 1 245 ? 0.485 -3.447 -37.603 1.00 32.09 245 SER A CA 1
ATOM 1979 C C . SER A 1 245 ? 0.638 -2.089 -36.898 1.00 32.09 245 SER A C 1
ATOM 1981 O O . SER A 1 245 ? 0.067 -1.079 -37.320 1.00 32.09 245 SER A O 1
ATOM 1983 N N . ALA A 1 246 ? 1.405 -2.072 -35.808 1.00 29.97 246 ALA A N 1
ATOM 1984 C CA . ALA A 1 246 ? 1.660 -0.946 -34.905 1.00 29.97 246 ALA A CA 1
ATOM 1985 C C . ALA A 1 246 ? 2.504 0.198 -35.521 1.00 29.97 246 ALA A C 1
ATOM 1987 O O . ALA A 1 246 ? 3.529 0.598 -34.976 1.00 29.97 246 ALA A O 1
ATOM 1988 N N . ARG A 1 247 ? 2.102 0.748 -36.676 1.00 31.25 247 ARG A N 1
ATOM 1989 C CA . ARG A 1 247 ? 2.873 1.793 -37.383 1.00 31.25 247 ARG A CA 1
ATOM 1990 C C . ARG A 1 247 ? 2.270 3.199 -37.394 1.00 31.25 247 ARG A C 1
ATOM 1992 O O . ARG A 1 247 ? 2.883 4.082 -37.981 1.00 31.25 247 ARG A O 1
ATOM 1999 N N . LYS A 1 248 ? 1.128 3.466 -36.745 1.00 31.75 248 LYS A N 1
ATOM 2000 C CA . LYS A 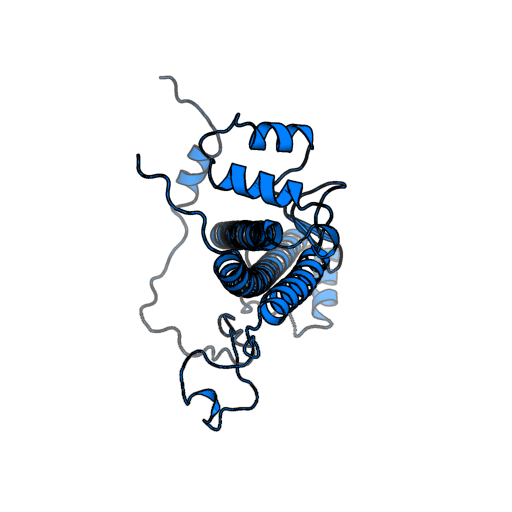1 248 ? 0.490 4.803 -36.827 1.00 31.75 248 LYS A CA 1
ATOM 2001 C C . LYS A 1 248 ? 0.214 5.564 -35.525 1.00 31.75 248 LYS A C 1
ATOM 2003 O O . LYS A 1 248 ? -0.183 6.717 -35.619 1.00 31.75 248 LYS A O 1
ATOM 2008 N N . GLN A 1 249 ? 0.489 5.025 -34.336 1.00 34.81 249 GLN A N 1
ATOM 2009 C CA . GLN A 1 249 ? 0.169 5.738 -33.080 1.00 34.81 249 GLN A CA 1
ATOM 2010 C C . GLN A 1 249 ? 1.340 6.474 -32.401 1.00 34.81 249 GLN A C 1
ATOM 2012 O O . GLN A 1 249 ? 1.101 7.324 -31.549 1.00 34.81 249 GLN A O 1
ATOM 2017 N N . ILE A 1 250 ? 2.593 6.256 -32.818 1.00 35.00 250 ILE A N 1
ATOM 2018 C CA . ILE A 1 250 ? 3.764 6.894 -32.174 1.00 35.00 250 ILE A CA 1
ATOM 2019 C C . ILE A 1 250 ? 3.917 8.386 -32.548 1.00 35.00 250 ILE A C 1
ATOM 2021 O O . ILE A 1 250 ? 4.511 9.157 -31.797 1.00 35.00 250 ILE A O 1
ATOM 2025 N N . GLY A 1 251 ? 3.347 8.832 -33.675 1.00 31.95 251 GLY A N 1
ATOM 2026 C CA . GLY A 1 251 ? 3.463 10.227 -34.125 1.00 31.95 251 GLY A CA 1
ATOM 2027 C C . GLY A 1 251 ? 2.637 11.230 -33.313 1.00 31.95 251 GLY A C 1
ATOM 2028 O O . GLY A 1 251 ? 3.056 12.369 -33.146 1.00 31.95 251 GLY A O 1
ATOM 2029 N N . TRP A 1 252 ? 1.488 10.810 -32.777 1.00 29.39 252 TRP A N 1
ATOM 2030 C CA . TRP A 1 252 ? 0.555 11.718 -32.100 1.00 29.39 252 TRP A CA 1
ATOM 2031 C C . TRP A 1 252 ? 0.962 12.010 -30.646 1.00 29.39 252 TRP A C 1
ATOM 2033 O O . TRP A 1 252 ? 0.869 13.146 -30.194 1.00 29.39 252 TRP A O 1
ATOM 2043 N N . LEU A 1 253 ? 1.523 11.020 -29.943 1.00 33.03 253 LEU A N 1
ATOM 2044 C CA . LEU A 1 253 ? 1.916 11.159 -28.534 1.00 33.03 253 LEU A CA 1
ATOM 2045 C C . LEU A 1 253 ? 3.199 11.984 -28.328 1.00 33.03 253 LEU A C 1
ATOM 2047 O O . LEU A 1 253 ? 3.359 12.611 -27.283 1.00 33.03 253 LEU A O 1
ATOM 2051 N N . ARG A 1 254 ? 4.091 12.072 -29.330 1.00 35.47 254 ARG A N 1
ATOM 2052 C CA . ARG A 1 254 ? 5.268 12.963 -29.255 1.00 35.47 254 ARG A CA 1
ATOM 2053 C C . ARG A 1 254 ? 4.894 14.446 -29.283 1.00 35.47 254 ARG A C 1
ATOM 2055 O O . ARG A 1 254 ? 5.566 15.232 -28.630 1.00 35.47 254 ARG A O 1
ATOM 2062 N N . ALA A 1 255 ? 3.814 14.816 -29.973 1.00 35.50 255 ALA A N 1
ATOM 2063 C CA . ALA A 1 255 ? 3.381 16.210 -30.086 1.00 35.50 255 ALA A CA 1
ATOM 2064 C C . ALA A 1 255 ? 2.766 16.768 -28.788 1.00 35.50 255 ALA A C 1
ATOM 2066 O O . ALA A 1 255 ? 2.775 17.977 -28.590 1.00 35.50 255 ALA A O 1
ATOM 2067 N N . GLN A 1 256 ? 2.271 15.909 -27.889 1.00 36.88 256 GLN A N 1
ATOM 2068 C CA . GLN A 1 256 ? 1.762 16.332 -26.577 1.00 36.88 256 GLN A CA 1
ATOM 2069 C C . GLN A 1 256 ? 2.848 16.386 -25.491 1.00 36.88 256 GLN A C 1
ATOM 2071 O O . GLN A 1 256 ? 2.718 17.163 -24.551 1.00 36.88 256 GLN A O 1
ATOM 2076 N N . ALA A 1 257 ? 3.926 15.603 -25.620 1.00 35.41 257 ALA A N 1
ATOM 2077 C CA . ALA A 1 257 ? 5.014 15.569 -24.639 1.00 35.41 257 ALA A CA 1
ATOM 2078 C C . ALA A 1 257 ? 6.031 16.716 -24.806 1.00 35.41 257 ALA A C 1
ATOM 2080 O O . ALA A 1 257 ? 6.655 17.137 -23.836 1.00 35.41 257 ALA A O 1
ATOM 2081 N N . SER A 1 258 ? 6.200 17.250 -26.017 1.00 39.28 258 SER A N 1
ATOM 2082 C CA . SER A 1 258 ? 7.005 18.450 -26.261 1.00 39.28 258 SER A CA 1
ATOM 2083 C C . SER A 1 258 ? 6.080 19.654 -26.388 1.00 39.28 258 SER A C 1
ATOM 2085 O O . SER A 1 258 ? 5.552 19.878 -27.472 1.00 39.28 258 SER A O 1
ATOM 2087 N N . GLY A 1 259 ? 5.868 20.412 -25.310 1.00 37.22 259 GLY A N 1
ATOM 2088 C CA . GLY A 1 259 ? 5.062 21.639 -25.292 1.00 37.22 259 GLY A CA 1
ATOM 2089 C C . GLY A 1 259 ? 5.555 22.731 -26.253 1.00 37.22 259 GLY A C 1
ATOM 2090 O O . GLY A 1 259 ? 6.055 23.766 -25.826 1.00 37.22 259 GLY A O 1
ATOM 2091 N N . ALA A 1 260 ? 5.408 22.515 -27.557 1.00 32.78 260 ALA A N 1
ATOM 2092 C CA . ALA A 1 260 ? 5.580 23.505 -28.598 1.00 32.78 260 ALA A CA 1
ATOM 2093 C C . ALA A 1 260 ? 4.221 24.174 -28.806 1.00 32.78 260 ALA A C 1
ATOM 2095 O O . ALA A 1 260 ? 3.345 23.669 -29.509 1.00 32.78 260 ALA A O 1
ATOM 2096 N N . THR A 1 261 ? 4.033 25.320 -28.162 1.00 37.19 261 THR A N 1
ATOM 2097 C CA . THR A 1 261 ? 3.005 26.277 -28.560 1.00 37.19 261 THR A CA 1
ATOM 2098 C C . THR A 1 261 ? 3.254 26.673 -30.011 1.00 37.19 261 THR A C 1
ATOM 2100 O O . THR A 1 261 ? 4.193 27.409 -30.306 1.00 37.19 261 THR A O 1
ATOM 2103 N N . HIS A 1 262 ? 2.412 26.187 -30.923 1.00 33.56 262 HIS A N 1
ATOM 2104 C CA . HIS A 1 262 ? 2.251 26.799 -32.235 1.00 33.56 262 HIS A CA 1
ATOM 2105 C C . HIS A 1 262 ? 1.570 28.158 -32.044 1.00 33.56 262 HIS A C 1
ATOM 2107 O O . HIS A 1 262 ? 0.349 28.254 -31.949 1.00 33.56 262 HIS A O 1
ATOM 2113 N N . THR A 1 263 ? 2.367 29.218 -31.956 1.00 34.16 263 THR A N 1
ATOM 2114 C CA . THR A 1 263 ? 1.949 30.535 -32.437 1.00 34.16 263 THR A CA 1
ATOM 2115 C C . THR A 1 263 ? 2.088 30.549 -33.956 1.00 34.16 263 THR A C 1
ATOM 2117 O O . THR A 1 263 ? 3.101 30.076 -34.475 1.00 34.16 263 THR A O 1
ATOM 2120 N N . ASN A 1 264 ? 1.033 31.033 -34.619 1.00 35.59 264 ASN A N 1
ATOM 2121 C CA . ASN A 1 264 ? 0.923 31.247 -36.067 1.00 35.59 264 ASN A CA 1
ATOM 2122 C C . ASN A 1 264 ? 2.133 31.956 -36.683 1.00 35.59 264 ASN A C 1
ATOM 2124 O O . ASN A 1 264 ? 2.683 32.860 -36.013 1.00 35.59 264 ASN A O 1
#

Radius of gyration: 24.12 Å; chains: 1; bounding box: 61×61×62 Å

Foldseek 3Di:
DPDPDDDDLLVLLVQLLVLLVQLVVLLVQLVVLVVLLVQQVVLVVLCVQLVDDDPVSVVVLCVVCVPPPRDDPPPDRRHNDPVSLVSNQVSVLSSLVSLVSNVRSLVSFPPVLGQDDQCNLVSVLLNVCVVPVVPCPDPSNVVCVVVVWDQSDWDDDDDWIWGIDDDRTHTSVRVVVSSVSSNVSSCVVCVVVVDDDDDPLDDPDPCPVVDPDDPPPCVDDPDPPPCPPVNPPVPDDDPPDDPPPPDPDPVPVVCVVPPDPDDD